Protein AF-X0UMF0-F1 (afdb_monomer)

Foldseek 3Di:
DQVQQQQHWADPRGHNVRGPAQADEQEAFPDPVSVVVVVVVVVRCVHIPVVCVVVPRYHYDQAFQKWKDFPPDIDTHSDPVVVQLLLLQLLLAAKWKDQQNHDIAGHPRSSVVLVLLVLLVVLLVVVVVVVDHSVNLVLCLVVVPAPVLFLDPVSVVVSQVVVVVVQKHFPDWDADPVVNGIKTWIFRPVVVRGIDIDDPCCRPPPSSVSNSVSSVVCPVRPGQWMWMHDPVDTDTGGDSVVVSVVSSVVSCPSMDMDGDRTPD

Radius of gyration: 26.4 Å; Cα contacts (8 Å, |Δi|>4): 357; chains: 1; bounding box: 44×73×55 Å

Structure (mmCIF, N/CA/C/O backbone):
data_AF-X0UMF0-F1
#
_entry.id   AF-X0UMF0-F1
#
loop_
_atom_site.group_PDB
_atom_site.id
_atom_site.type_symbol
_atom_site.label_atom_id
_atom_site.label_alt_id
_atom_site.label_comp_id
_atom_site.label_asym_id
_atom_site.label_entity_id
_atom_site.label_seq_id
_atom_site.pdbx_PDB_ins_code
_atom_site.Cartn_x
_atom_site.Cartn_y
_atom_site.Cartn_z
_atom_site.occupancy
_atom_site.B_iso_or_equiv
_atom_site.auth_seq_id
_atom_site.auth_comp_id
_atom_site.auth_asym_id
_atom_site.auth_atom_id
_atom_site.pdbx_PDB_model_num
ATOM 1 N N . ILE A 1 1 ? 6.055 -39.255 -11.330 1.00 80.06 1 ILE A N 1
ATOM 2 C CA . ILE A 1 1 ? 4.990 -38.406 -11.927 1.00 80.06 1 ILE A CA 1
ATOM 3 C C . ILE A 1 1 ? 4.387 -39.081 -13.155 1.00 80.06 1 ILE A C 1
ATOM 5 O O . ILE A 1 1 ? 3.224 -39.443 -13.094 1.00 80.06 1 ILE A O 1
ATOM 9 N N . ILE A 1 2 ? 5.171 -39.345 -14.207 1.00 83.06 2 ILE A N 1
ATOM 10 C CA . ILE A 1 2 ? 4.704 -39.967 -15.466 1.00 83.06 2 ILE A CA 1
ATOM 11 C C . ILE A 1 2 ? 3.907 -41.257 -15.217 1.00 83.06 2 ILE A C 1
ATOM 13 O O . ILE A 1 2 ? 2.738 -41.353 -15.579 1.00 83.06 2 ILE A O 1
ATOM 17 N N . SER A 1 3 ? 4.488 -42.209 -14.482 1.00 85.69 3 SER A N 1
ATOM 18 C CA . SER A 1 3 ? 3.829 -43.483 -14.157 1.00 85.69 3 SER A CA 1
ATOM 19 C C . SER A 1 3 ? 2.575 -43.327 -13.288 1.00 85.69 3 SER A C 1
ATOM 21 O O . SER A 1 3 ? 1.706 -44.195 -13.310 1.00 85.69 3 SER A O 1
ATOM 23 N N . ALA A 1 4 ? 2.482 -42.244 -12.509 1.00 86.44 4 ALA A N 1
ATOM 24 C CA . ALA A 1 4 ? 1.322 -41.966 -11.666 1.00 86.44 4 ALA A CA 1
ATOM 25 C C . ALA A 1 4 ? 0.150 -41.423 -12.497 1.00 86.44 4 ALA A C 1
ATOM 27 O O . ALA A 1 4 ? -0.984 -41.827 -12.269 1.00 86.44 4 ALA A O 1
ATOM 28 N N . LEU A 1 5 ? 0.427 -40.569 -13.488 1.00 85.88 5 LEU A N 1
ATOM 29 C CA . LEU A 1 5 ? -0.584 -40.023 -14.399 1.00 85.88 5 LEU A CA 1
ATOM 30 C C . LEU A 1 5 ? -1.077 -41.063 -15.408 1.00 85.88 5 LEU A C 1
ATOM 32 O O . LEU A 1 5 ? -2.247 -41.049 -15.773 1.00 85.88 5 LEU A O 1
ATOM 36 N N . GLY A 1 6 ? -0.207 -41.987 -15.825 1.00 84.50 6 GLY A N 1
ATOM 37 C CA . GLY A 1 6 ? -0.571 -43.117 -16.686 1.00 84.50 6 GLY A CA 1
ATOM 38 C C . GLY A 1 6 ? -0.802 -42.768 -18.160 1.00 84.50 6 GLY A C 1
ATOM 39 O O . GLY A 1 6 ? -1.043 -43.675 -18.946 1.00 84.50 6 GLY A O 1
ATOM 40 N N . ALA A 1 7 ? -0.668 -41.493 -18.532 1.00 82.81 7 ALA A N 1
ATOM 41 C CA . ALA A 1 7 ? -0.888 -40.991 -19.885 1.00 82.81 7 ALA A CA 1
ATOM 42 C C . ALA A 1 7 ? 0.345 -41.084 -20.808 1.00 82.81 7 ALA A C 1
ATOM 44 O O . ALA A 1 7 ? 0.274 -40.592 -21.919 1.00 82.81 7 ALA A O 1
ATOM 45 N N . GLY A 1 8 ? 1.473 -41.670 -20.380 1.00 82.69 8 GLY A N 1
ATOM 46 C CA . GLY A 1 8 ? 2.722 -41.681 -21.170 1.00 82.69 8 GLY A CA 1
ATOM 47 C C . GLY A 1 8 ? 3.437 -40.322 -21.206 1.00 82.69 8 GLY A C 1
ATOM 48 O O . GLY A 1 8 ? 3.080 -39.421 -20.448 1.00 82.69 8 GLY A O 1
ATOM 49 N N . ILE A 1 9 ? 4.490 -40.170 -22.017 1.00 83.31 9 ILE A N 1
ATOM 50 C CA . ILE A 1 9 ? 5.237 -38.907 -22.164 1.00 83.31 9 ILE A CA 1
ATOM 51 C C . ILE A 1 9 ? 5.718 -38.702 -23.608 1.00 83.31 9 ILE A C 1
ATOM 53 O O . ILE A 1 9 ? 6.130 -39.655 -24.260 1.00 83.31 9 ILE A O 1
ATOM 57 N N . GLY A 1 10 ? 5.733 -37.452 -24.085 1.00 71.56 10 GLY A N 1
ATOM 58 C CA . GLY A 1 10 ? 6.268 -37.110 -25.407 1.00 71.56 10 GLY A CA 1
ATOM 59 C C . GLY A 1 10 ? 5.322 -37.484 -26.551 1.00 71.56 10 GLY A C 1
ATOM 60 O O . GLY A 1 10 ? 4.335 -38.177 -26.352 1.00 71.56 10 GLY A O 1
ATOM 61 N N . GLN A 1 11 ? 5.607 -37.009 -27.765 1.00 70.44 11 GLN A N 1
ATOM 62 C CA . GLN A 1 11 ? 4.648 -37.058 -28.882 1.00 70.44 11 GLN A CA 1
ATOM 63 C C . GLN A 1 11 ? 4.206 -38.471 -29.304 1.00 70.44 11 GLN A C 1
ATOM 65 O O . GLN A 1 11 ? 3.135 -38.606 -29.883 1.00 70.44 11 GLN A O 1
ATOM 70 N N . GLU A 1 12 ? 5.006 -39.506 -29.033 1.00 73.94 12 GLU A N 1
ATOM 71 C CA . GLU A 1 12 ? 4.739 -40.871 -29.512 1.00 73.94 12 GLU A CA 1
ATOM 72 C C . GLU A 1 12 ? 4.028 -41.768 -28.484 1.00 73.94 12 GLU A C 1
ATOM 74 O O . GLU A 1 12 ? 3.242 -42.630 -28.870 1.00 73.94 12 GLU A O 1
ATOM 79 N N . GLU A 1 13 ? 4.267 -41.574 -27.180 1.00 78.69 13 GLU A N 1
ATOM 80 C CA . GLU A 1 13 ? 3.677 -42.408 -26.116 1.00 78.69 13 GLU A CA 1
ATOM 81 C C . GLU A 1 13 ? 2.557 -41.704 -25.339 1.00 78.69 13 GLU A C 1
ATOM 83 O O . GLU A 1 13 ? 1.860 -42.348 -24.548 1.00 78.69 13 GLU A O 1
ATOM 88 N N . TYR A 1 14 ? 2.399 -40.391 -25.523 1.00 83.19 14 TYR A N 1
ATOM 89 C CA . TYR A 1 14 ? 1.427 -39.593 -24.790 1.00 83.19 14 TYR A CA 1
ATOM 90 C C . TYR A 1 14 ? 0.000 -39.775 -25.324 1.00 83.19 14 TYR A C 1
ATOM 92 O O . TYR A 1 14 ? -0.280 -39.546 -26.497 1.00 83.19 14 TYR A O 1
ATOM 100 N N . ASP A 1 15 ? -0.913 -40.162 -24.437 1.00 85.56 15 ASP A N 1
ATOM 101 C CA . ASP A 1 15 ? -2.329 -40.368 -24.724 1.00 85.56 15 ASP A CA 1
ATOM 102 C C . ASP A 1 15 ? -3.175 -39.895 -23.535 1.00 85.56 15 ASP A C 1
ATOM 104 O O . ASP A 1 15 ? -3.243 -40.546 -22.484 1.00 85.56 15 ASP A O 1
ATOM 108 N N . LEU A 1 16 ? -3.843 -38.751 -23.713 1.00 86.81 16 LEU A N 1
ATOM 109 C CA . LEU A 1 16 ? -4.692 -38.142 -22.692 1.00 86.81 16 LEU A CA 1
ATOM 110 C C . LEU A 1 16 ? -5.863 -39.052 -22.281 1.00 86.81 16 LEU A C 1
ATOM 112 O O . LEU A 1 16 ? -6.281 -39.010 -21.126 1.00 86.81 16 LEU A O 1
ATOM 116 N N . SER A 1 17 ? -6.362 -39.924 -23.165 1.00 87.38 17 SER A N 1
ATOM 117 C CA . SER A 1 17 ? -7.489 -40.817 -22.847 1.00 87.38 17 SER A CA 1
ATOM 118 C C . SER A 1 17 ? -7.154 -41.851 -21.764 1.00 87.38 17 SER A C 1
ATOM 120 O O . SER A 1 17 ? -8.047 -42.375 -21.098 1.00 87.38 17 SER A O 1
ATOM 122 N N . LYS A 1 18 ? -5.859 -42.116 -21.549 1.00 89.81 18 LYS A N 1
ATOM 123 C CA . LYS A 1 18 ? -5.342 -43.034 -20.522 1.00 89.81 18 LYS A CA 1
ATOM 124 C C . LYS A 1 18 ? -5.023 -42.338 -19.200 1.00 89.81 18 LYS A C 1
ATOM 126 O O . LYS A 1 18 ? -4.487 -42.973 -18.286 1.00 89.81 18 LYS A O 1
ATOM 131 N N . LEU A 1 19 ? -5.324 -41.043 -19.085 1.00 89.81 19 LEU A N 1
ATOM 132 C CA . LEU A 1 19 ? -5.096 -40.278 -17.870 1.00 89.81 19 LEU A CA 1
ATOM 133 C C . LEU A 1 19 ? -5.890 -40.886 -16.707 1.00 89.81 19 LEU A C 1
ATOM 135 O O . LEU A 1 19 ? -7.113 -40.978 -16.731 1.00 89.81 19 LEU A O 1
ATOM 139 N N . ARG A 1 20 ? -5.180 -41.289 -15.651 1.00 91.69 20 ARG A N 1
ATOM 140 C CA . ARG A 1 20 ? -5.791 -41.936 -14.478 1.00 91.69 20 ARG A CA 1
ATOM 141 C C . ARG A 1 20 ? -6.567 -40.974 -13.585 1.00 91.69 20 ARG A C 1
ATOM 143 O O . ARG A 1 20 ? -7.440 -41.408 -12.838 1.00 91.69 20 ARG A O 1
ATOM 150 N N . TYR A 1 21 ? -6.215 -39.692 -13.624 1.00 90.88 21 TYR A N 1
ATOM 151 C CA . TYR A 1 21 ? -6.782 -38.662 -12.762 1.00 90.88 21 TYR A CA 1
ATOM 152 C C . TYR A 1 21 ? -7.205 -37.460 -13.589 1.00 90.88 21 TYR A C 1
ATOM 154 O O . TYR A 1 21 ? -6.361 -36.768 -14.145 1.00 90.88 21 TYR A O 1
ATOM 162 N N . ASP A 1 22 ? -8.502 -37.171 -13.584 1.00 88.25 22 ASP A N 1
ATOM 163 C CA . ASP A 1 22 ? -9.091 -36.020 -14.275 1.00 88.25 22 ASP A CA 1
ATOM 164 C C . ASP A 1 22 ? -8.568 -34.667 -13.753 1.00 88.25 22 ASP A C 1
ATOM 166 O O . ASP A 1 22 ? -8.571 -33.666 -14.461 1.00 88.25 22 ASP A O 1
ATOM 170 N N . LYS A 1 23 ? -8.093 -34.616 -12.503 1.00 92.81 23 LYS A N 1
ATOM 171 C CA . LYS A 1 23 ? -7.540 -33.399 -11.901 1.00 92.81 23 LYS A CA 1
ATOM 172 C C . LYS A 1 23 ? -6.163 -33.661 -11.324 1.00 92.81 23 LYS A C 1
ATOM 174 O O . LYS A 1 23 ? -6.001 -34.464 -10.407 1.00 92.81 23 LYS A O 1
ATOM 179 N N . VAL A 1 24 ? -5.185 -32.917 -11.819 1.00 93.19 24 VAL A N 1
ATOM 180 C CA . VAL A 1 24 ? -3.806 -32.902 -11.337 1.00 93.19 24 VAL A CA 1
ATOM 181 C C . VAL A 1 24 ? -3.581 -31.578 -10.624 1.00 93.19 24 VAL A C 1
ATOM 183 O O . VAL A 1 24 ? -3.624 -30.521 -11.246 1.00 93.19 24 VAL A O 1
ATOM 186 N N . ILE A 1 25 ? -3.360 -31.617 -9.311 1.00 94.62 25 ILE A N 1
ATOM 187 C CA . ILE A 1 25 ? -3.189 -30.410 -8.493 1.00 94.62 25 ILE A CA 1
ATOM 188 C C . ILE A 1 25 ? -1.721 -30.285 -8.082 1.00 94.62 25 ILE A C 1
ATOM 190 O O . ILE A 1 25 ? -1.193 -31.137 -7.370 1.00 94.62 25 ILE A O 1
ATOM 194 N N . ILE A 1 26 ? -1.068 -29.202 -8.500 1.00 93.94 26 ILE A N 1
ATOM 195 C CA . ILE A 1 26 ? 0.261 -28.815 -8.025 1.00 93.94 26 ILE A CA 1
ATOM 196 C C . ILE A 1 26 ? 0.086 -28.036 -6.722 1.00 93.94 26 ILE A C 1
ATOM 198 O O . ILE A 1 26 ? -0.440 -26.922 -6.721 1.00 93.94 26 ILE A O 1
ATOM 202 N N . MET A 1 27 ? 0.546 -28.615 -5.616 1.00 92.50 27 MET A N 1
ATOM 203 C CA . MET A 1 27 ? 0.590 -27.961 -4.312 1.00 92.50 27 MET A CA 1
ATOM 204 C C . MET A 1 27 ? 2.047 -27.849 -3.866 1.00 92.50 27 MET A C 1
ATOM 206 O O . MET A 1 27 ? 2.730 -28.855 -3.706 1.00 92.50 27 MET A O 1
ATOM 210 N N . THR A 1 28 ? 2.521 -26.616 -3.719 1.00 90.06 28 THR A N 1
ATOM 211 C CA . THR A 1 28 ? 3.889 -26.273 -3.308 1.00 90.06 28 THR A CA 1
ATOM 212 C C . THR A 1 28 ? 3.833 -25.152 -2.280 1.00 90.06 28 THR A C 1
ATOM 214 O O . THR A 1 28 ? 2.841 -24.418 -2.226 1.00 90.06 28 THR A O 1
ATOM 217 N N . ASP A 1 29 ? 4.907 -24.979 -1.516 1.00 87.12 29 ASP A N 1
ATOM 218 C CA . ASP A 1 29 ? 5.029 -23.861 -0.585 1.00 87.12 29 ASP A CA 1
ATOM 219 C C . ASP A 1 29 ? 4.985 -22.500 -1.301 1.00 87.12 29 ASP A C 1
ATOM 221 O O . ASP A 1 29 ? 5.199 -22.381 -2.515 1.00 87.12 29 ASP A O 1
ATOM 225 N N . ALA A 1 30 ? 4.629 -21.465 -0.538 1.00 78.88 30 ALA A N 1
ATOM 226 C CA . ALA A 1 30 ? 4.496 -20.090 -1.021 1.00 78.88 30 ALA A CA 1
ATOM 227 C C . ALA A 1 30 ? 5.838 -19.330 -1.061 1.00 78.88 30 ALA A C 1
ATOM 229 O O . ALA A 1 30 ? 5.852 -18.122 -1.303 1.00 78.88 30 ALA A O 1
ATOM 230 N N . ASP A 1 31 ? 6.947 -20.017 -0.802 1.00 83.12 31 ASP A N 1
ATOM 231 C CA . ASP A 1 31 ? 8.295 -19.466 -0.794 1.00 83.12 31 ASP A CA 1
ATOM 232 C C . ASP A 1 31 ? 8.981 -19.562 -2.171 1.00 83.12 31 ASP A C 1
ATOM 234 O O . ASP A 1 31 ? 8.392 -19.957 -3.186 1.00 83.12 31 ASP A O 1
ATOM 238 N N . VAL A 1 32 ? 10.241 -19.124 -2.216 1.00 83.44 32 VAL A N 1
ATOM 239 C CA . VAL A 1 32 ? 11.048 -19.102 -3.441 1.00 83.44 32 VAL A CA 1
ATOM 240 C C . VAL A 1 32 ? 11.261 -20.522 -3.975 1.00 83.44 32 VAL A C 1
ATOM 242 O O . VAL A 1 32 ? 11.098 -20.745 -5.176 1.00 83.44 32 VAL A O 1
ATOM 245 N N . ASP A 1 33 ? 11.527 -21.493 -3.104 1.00 86.44 33 ASP A N 1
ATOM 246 C CA . ASP A 1 33 ? 11.787 -22.880 -3.501 1.00 86.44 33 ASP A CA 1
ATOM 247 C C . ASP A 1 33 ? 10.526 -23.566 -4.040 1.00 86.44 33 ASP A C 1
ATOM 249 O O . ASP A 1 33 ? 10.558 -24.198 -5.102 1.00 86.44 33 ASP A O 1
ATOM 253 N N . GLY A 1 34 ? 9.378 -23.350 -3.396 1.00 87.69 34 GLY A N 1
ATOM 254 C CA . GLY A 1 34 ? 8.081 -23.776 -3.903 1.00 87.69 34 GLY A CA 1
ATOM 255 C C . GLY A 1 34 ? 7.760 -23.152 -5.262 1.00 87.69 34 GLY A C 1
ATOM 256 O O . GLY A 1 34 ? 7.258 -23.840 -6.157 1.00 87.69 34 GLY A O 1
ATOM 257 N N . SER A 1 35 ? 8.119 -21.881 -5.480 1.00 88.62 35 SER A N 1
ATOM 258 C CA . SER A 1 35 ? 7.959 -21.225 -6.784 1.00 88.62 35 SER A CA 1
ATOM 259 C C . SER A 1 35 ? 8.840 -21.843 -7.881 1.00 88.62 35 SER A C 1
ATOM 261 O O . SER A 1 35 ? 8.371 -22.021 -9.013 1.00 88.62 35 SER A O 1
ATOM 263 N N . HIS A 1 36 ? 10.074 -22.241 -7.552 1.00 91.44 36 HIS A N 1
ATOM 264 C CA . HIS A 1 36 ? 10.979 -22.923 -8.477 1.00 91.44 36 HIS A CA 1
ATOM 265 C C . HIS A 1 36 ? 10.440 -24.304 -8.863 1.00 91.44 36 HIS A C 1
ATOM 267 O O . HIS A 1 36 ? 10.312 -24.601 -10.053 1.00 91.44 36 HIS A O 1
ATOM 273 N N . ILE A 1 37 ? 10.042 -25.123 -7.883 1.00 93.12 37 ILE A N 1
ATOM 274 C CA . ILE A 1 37 ? 9.478 -26.462 -8.125 1.00 93.12 37 ILE A CA 1
ATOM 275 C C . ILE A 1 37 ? 8.202 -26.366 -8.960 1.00 93.12 37 ILE A C 1
ATOM 277 O O . ILE A 1 37 ? 8.038 -27.099 -9.938 1.00 93.12 37 ILE A O 1
ATOM 281 N N . ARG A 1 38 ? 7.311 -25.426 -8.628 1.00 94.44 38 ARG A N 1
ATOM 282 C CA . ARG A 1 38 ? 6.085 -25.190 -9.396 1.00 94.44 38 ARG A CA 1
ATOM 283 C C . ARG A 1 38 ? 6.394 -24.855 -10.853 1.00 94.44 38 ARG A C 1
ATOM 285 O O . ARG A 1 38 ? 5.761 -25.408 -11.746 1.00 94.44 38 ARG A O 1
ATOM 292 N N . THR A 1 39 ? 7.372 -23.988 -11.099 1.00 94.44 39 THR A N 1
ATOM 293 C CA . THR A 1 39 ? 7.767 -23.587 -12.459 1.00 94.44 39 THR A CA 1
ATOM 294 C C . THR A 1 39 ? 8.367 -24.752 -13.243 1.00 94.44 39 THR A C 1
ATOM 296 O O . THR A 1 39 ? 8.038 -24.934 -14.416 1.00 94.44 39 THR A O 1
ATOM 299 N N . LEU A 1 40 ? 9.186 -25.587 -12.597 1.00 95.12 40 LEU A N 1
ATOM 300 C CA . LEU A 1 40 ? 9.730 -26.807 -13.197 1.00 95.12 40 LEU A CA 1
ATOM 301 C C . LEU A 1 40 ? 8.618 -27.778 -13.607 1.00 95.12 40 LEU A C 1
ATOM 303 O O . LEU A 1 40 ? 8.618 -28.260 -14.739 1.00 95.12 40 LEU A O 1
ATOM 307 N N . LEU A 1 41 ? 7.643 -28.022 -12.726 1.00 94.62 41 LEU A N 1
ATOM 308 C CA . LEU A 1 41 ? 6.502 -28.894 -13.017 1.00 94.62 41 LEU A CA 1
ATOM 309 C C . LEU A 1 41 ? 5.616 -28.330 -14.131 1.00 94.62 41 LEU A C 1
ATOM 311 O O . LEU A 1 41 ? 5.253 -29.064 -15.045 1.00 94.62 41 LEU A O 1
ATOM 315 N N . LEU A 1 42 ? 5.311 -27.030 -14.100 1.00 94.75 42 LEU A N 1
ATOM 316 C CA . LEU A 1 42 ? 4.546 -26.368 -15.161 1.00 94.75 42 LEU A CA 1
ATOM 317 C C . LEU A 1 42 ? 5.261 -26.463 -16.511 1.00 94.75 42 LEU A C 1
ATOM 319 O O . LEU A 1 42 ? 4.636 -26.799 -17.509 1.00 94.75 42 LEU A O 1
ATOM 323 N N . THR A 1 43 ? 6.576 -26.239 -16.538 1.00 94.75 43 THR A N 1
ATOM 324 C CA . THR A 1 43 ? 7.385 -26.360 -17.760 1.00 94.75 43 THR A CA 1
ATOM 325 C C . THR A 1 43 ? 7.415 -27.799 -18.268 1.00 94.75 43 THR A C 1
ATOM 327 O O . THR A 1 43 ? 7.325 -28.032 -19.473 1.00 94.75 43 THR A O 1
ATOM 330 N N . PHE A 1 44 ? 7.517 -28.775 -17.363 1.00 92.75 44 PHE A N 1
ATOM 331 C CA . PHE A 1 44 ? 7.445 -30.190 -17.705 1.00 92.75 44 PHE A CA 1
ATOM 332 C C . PHE A 1 44 ? 6.101 -30.535 -18.359 1.00 92.75 44 PHE A C 1
ATOM 334 O O . PHE A 1 44 ? 6.101 -31.071 -19.464 1.00 92.75 44 PHE A O 1
ATOM 341 N N . PHE A 1 45 ? 4.974 -30.174 -17.734 1.00 92.81 45 PHE A N 1
ATOM 342 C CA . PHE A 1 45 ? 3.647 -30.434 -18.299 1.00 92.81 45 PHE A CA 1
ATOM 343 C C . PHE A 1 45 ? 3.442 -29.714 -19.627 1.00 92.81 45 PHE A C 1
ATOM 345 O O . PHE A 1 45 ? 3.022 -30.337 -20.592 1.00 92.81 45 PHE A O 1
ATOM 352 N N . TYR A 1 46 ? 3.843 -28.447 -19.714 1.00 92.12 46 TYR A N 1
ATOM 353 C 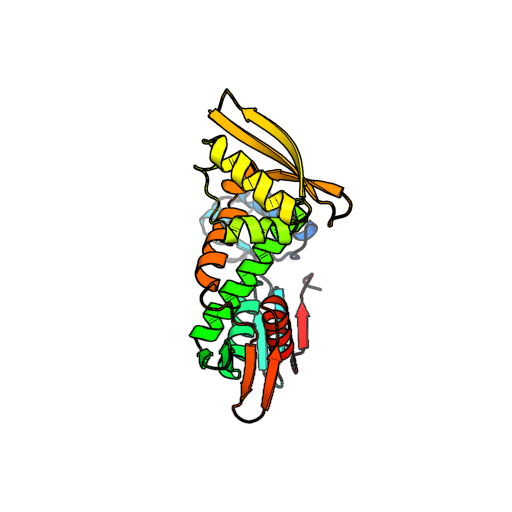CA . TYR A 1 46 ? 3.742 -27.668 -20.943 1.00 92.12 46 TYR A CA 1
ATOM 354 C C . TYR A 1 46 ? 4.514 -28.292 -22.115 1.00 92.12 46 TYR A C 1
ATOM 356 O O . TYR A 1 46 ? 4.028 -28.304 -23.239 1.00 92.12 46 TYR A O 1
ATOM 364 N N . ARG A 1 47 ? 5.717 -28.830 -21.869 1.00 90.81 47 ARG A N 1
ATOM 365 C CA . ARG A 1 47 ? 6.554 -29.405 -22.935 1.00 90.81 47 ARG A CA 1
ATOM 366 C C . ARG A 1 47 ? 6.219 -30.852 -23.274 1.00 90.81 47 ARG A C 1
ATOM 368 O O . ARG A 1 47 ? 6.451 -31.260 -24.404 1.00 90.81 47 ARG A O 1
ATOM 375 N N . GLN A 1 48 ? 5.787 -31.636 -22.292 1.00 89.69 48 GLN A N 1
ATOM 376 C CA . GLN A 1 48 ? 5.714 -33.094 -22.415 1.00 89.69 48 GLN A CA 1
ATOM 377 C C . GLN A 1 48 ? 4.284 -33.638 -22.456 1.00 89.69 48 GLN A C 1
ATOM 379 O O . GLN A 1 48 ? 4.091 -34.771 -22.887 1.00 89.69 48 GLN A O 1
ATOM 384 N N . MET A 1 49 ? 3.310 -32.860 -21.974 1.00 90.75 49 MET A N 1
ATOM 385 C CA . MET A 1 49 ? 1.890 -33.216 -21.871 1.00 90.75 49 MET A CA 1
ATOM 386 C C . MET A 1 49 ? 1.007 -31.970 -22.127 1.00 90.75 49 MET A C 1
ATOM 388 O O . MET A 1 49 ? 0.238 -31.582 -21.242 1.00 90.75 49 MET A O 1
ATOM 392 N N . PRO A 1 50 ? 1.145 -31.283 -23.279 1.00 90.31 50 PRO A N 1
ATOM 393 C CA . PRO A 1 50 ? 0.434 -30.029 -23.541 1.00 90.31 50 PRO A CA 1
ATOM 394 C C . PRO A 1 50 ? -1.091 -30.196 -23.484 1.00 90.31 50 PRO A C 1
ATOM 396 O O . PRO A 1 50 ? -1.758 -29.374 -22.857 1.00 90.31 50 PRO A O 1
ATOM 399 N N . ASP A 1 51 ? -1.631 -31.301 -24.010 1.00 90.81 51 ASP A N 1
ATOM 400 C CA . ASP A 1 51 ? -3.081 -31.543 -24.050 1.00 90.81 51 ASP A CA 1
ATOM 401 C C . ASP A 1 51 ? -3.703 -31.613 -22.646 1.00 90.81 51 ASP A C 1
ATOM 403 O O . ASP A 1 51 ? -4.846 -31.217 -22.450 1.00 90.81 51 ASP A O 1
ATOM 407 N N . LEU A 1 52 ? -2.947 -32.048 -21.631 1.00 91.06 52 LEU A N 1
ATOM 408 C CA . LEU A 1 52 ? -3.387 -32.059 -20.230 1.00 91.06 52 LEU A CA 1
ATOM 409 C C . LEU A 1 52 ? -3.618 -30.632 -19.710 1.00 91.06 52 LEU A C 1
ATOM 411 O O . LEU A 1 52 ? -4.527 -30.397 -18.910 1.00 91.06 52 LEU A O 1
ATOM 415 N N . VAL A 1 53 ? -2.789 -29.684 -20.154 1.00 91.00 53 VAL A N 1
ATOM 416 C CA . VAL A 1 53 ? -2.923 -28.262 -19.819 1.00 91.00 53 VAL A CA 1
ATOM 417 C C . VAL A 1 53 ? -4.082 -27.649 -20.603 1.00 91.00 53 VAL A C 1
ATOM 419 O O . VAL A 1 53 ? -4.918 -26.972 -20.008 1.00 91.00 53 VAL A O 1
ATOM 422 N N . GLU A 1 54 ? -4.162 -27.915 -21.908 1.00 91.81 54 GLU A N 1
ATOM 423 C CA . GLU A 1 54 ? -5.196 -27.364 -22.794 1.00 91.81 54 GLU A CA 1
ATOM 424 C C . GLU A 1 54 ? -6.604 -27.857 -22.444 1.00 91.81 54 GLU A C 1
ATOM 426 O O . GLU A 1 54 ? -7.548 -27.069 -22.425 1.00 91.81 54 GLU A O 1
ATOM 431 N N . ALA A 1 55 ? -6.742 -29.131 -22.076 1.00 92.81 55 ALA A N 1
ATOM 432 C CA . ALA A 1 55 ? -8.005 -29.711 -21.628 1.00 92.81 55 ALA A CA 1
ATOM 433 C C . ALA A 1 55 ? -8.403 -29.294 -20.196 1.00 92.81 55 ALA A C 1
ATOM 435 O O . ALA A 1 55 ? -9.480 -29.652 -19.724 1.00 92.81 55 ALA A O 1
ATOM 436 N N . GLY A 1 56 ? -7.573 -28.514 -19.492 1.00 93.62 56 GLY A N 1
ATOM 437 C CA . GLY A 1 56 ? -7.923 -27.963 -18.180 1.00 93.62 56 GLY A CA 1
ATOM 438 C C . GLY A 1 56 ? -7.864 -28.975 -17.031 1.00 93.62 56 GLY A C 1
ATOM 439 O O . GLY A 1 56 ? -8.563 -28.814 -16.028 1.00 93.62 56 GLY A O 1
ATOM 440 N N . HIS A 1 57 ? -7.026 -30.010 -17.143 1.00 93.19 57 HIS A N 1
ATOM 441 C CA . HIS A 1 57 ? -6.829 -31.004 -16.082 1.00 93.19 57 HIS A CA 1
ATOM 442 C C . HIS A 1 57 ? -5.766 -30.580 -15.050 1.00 93.19 57 HIS A C 1
ATOM 444 O O . HIS A 1 57 ? -5.699 -31.165 -13.966 1.00 93.19 57 HIS A O 1
ATOM 450 N N . LEU A 1 58 ? -4.937 -29.569 -15.349 1.00 94.38 58 LEU A N 1
ATOM 451 C CA . LEU A 1 58 ? -3.893 -29.066 -14.446 1.00 94.38 58 LEU A CA 1
ATOM 452 C C . LEU A 1 58 ? -4.367 -27.874 -13.604 1.00 94.38 58 LEU A C 1
ATOM 454 O O . LEU A 1 58 ? -4.771 -26.840 -14.130 1.00 94.38 58 LEU A O 1
ATOM 458 N N . TYR A 1 59 ? -4.213 -27.980 -12.286 1.00 95.06 59 TYR A N 1
ATOM 459 C CA . TYR A 1 59 ? -4.586 -26.956 -11.313 1.00 95.06 59 TYR A CA 1
ATOM 460 C C . TYR A 1 59 ? -3.402 -26.621 -10.407 1.00 95.06 59 TYR A C 1
ATOM 462 O O . TYR A 1 59 ? -2.563 -27.470 -10.111 1.00 95.06 59 TYR A O 1
ATOM 470 N N . VAL A 1 60 ? -3.354 -25.387 -9.908 1.00 92.44 60 VAL A N 1
ATOM 471 C CA . VAL A 1 60 ? -2.384 -24.959 -8.890 1.00 92.44 60 VAL A CA 1
ATOM 472 C C . VAL A 1 60 ? -3.140 -24.632 -7.610 1.00 92.44 60 VAL A C 1
ATOM 474 O O . VAL A 1 60 ? -4.040 -23.790 -7.615 1.00 92.44 60 VAL A O 1
ATOM 477 N N . ALA A 1 61 ? -2.774 -25.287 -6.511 1.00 90.81 61 ALA A N 1
ATOM 478 C CA . ALA A 1 61 ? -3.348 -25.004 -5.205 1.00 90.81 61 ALA A CA 1
ATOM 479 C C . ALA A 1 61 ? -2.934 -23.604 -4.724 1.00 90.81 61 ALA A C 1
ATOM 481 O O . ALA A 1 61 ? -1.783 -23.190 -4.868 1.00 90.81 61 ALA A O 1
ATOM 482 N N . LYS A 1 62 ? -3.882 -22.882 -4.121 1.00 85.75 62 LYS A N 1
ATOM 483 C CA . LYS A 1 62 ? -3.655 -21.582 -3.479 1.00 85.75 62 LYS A CA 1
ATOM 484 C C . LYS A 1 62 ? -3.971 -21.699 -1.986 1.00 85.75 62 LYS A C 1
ATOM 486 O O . LYS A 1 62 ? -5.116 -21.446 -1.600 1.00 85.75 62 LYS A O 1
ATOM 491 N N . PRO A 1 63 ? -3.005 -22.125 -1.151 1.00 86.19 63 PRO A N 1
ATOM 492 C CA . PRO A 1 63 ? -3.228 -22.215 0.287 1.00 86.19 63 PRO A CA 1
ATOM 493 C C . PRO A 1 63 ? -3.566 -20.833 0.877 1.00 86.19 63 PRO A C 1
ATOM 495 O O . PRO A 1 63 ? -3.241 -19.803 0.276 1.00 86.19 63 PRO A O 1
ATOM 498 N N . PRO A 1 64 ? -4.251 -20.778 2.031 1.00 87.88 64 PRO A N 1
ATOM 499 C CA . PRO A 1 64 ? -4.482 -19.518 2.721 1.00 87.88 64 PRO A CA 1
ATOM 500 C C . PRO A 1 64 ? -3.154 -18.928 3.213 1.00 87.88 64 PRO A C 1
ATOM 502 O O . PRO A 1 64 ? -2.288 -19.638 3.715 1.00 87.88 64 PRO A O 1
ATOM 505 N N . LEU A 1 65 ? -3.009 -17.613 3.090 1.00 87.75 65 LEU A N 1
ATOM 506 C CA . LEU A 1 65 ? -1.853 -16.853 3.556 1.00 87.75 65 LEU A CA 1
ATOM 507 C C . LEU A 1 65 ? -1.975 -16.490 5.043 1.00 87.75 65 LEU A C 1
ATOM 509 O O . LEU A 1 65 ? -0.984 -16.511 5.776 1.00 87.75 65 LEU A O 1
ATOM 513 N N . TYR A 1 66 ? -3.194 -16.195 5.501 1.00 89.88 66 TYR A N 1
ATOM 514 C CA . TYR A 1 66 ? -3.484 -15.874 6.896 1.00 89.88 66 TYR A CA 1
ATOM 515 C C . TYR A 1 66 ? -4.640 -16.712 7.428 1.00 89.88 66 TYR A C 1
ATOM 517 O O . TYR A 1 66 ? -5.598 -17.011 6.716 1.00 89.88 66 TYR A O 1
ATOM 525 N N . ARG A 1 67 ? -4.570 -17.010 8.721 1.00 90.62 67 ARG A N 1
ATOM 526 C CA . ARG A 1 67 ? -5.681 -17.478 9.540 1.00 90.62 67 ARG A CA 1
ATOM 527 C C . ARG A 1 67 ? -5.877 -16.505 10.682 1.00 90.62 67 ARG A C 1
ATOM 529 O O . ARG A 1 67 ? -4.930 -16.214 11.412 1.00 90.62 67 ARG A O 1
ATOM 536 N N . MET A 1 68 ? -7.098 -16.025 10.843 1.00 90.81 68 MET A N 1
ATOM 537 C CA . MET A 1 68 ? -7.473 -15.184 11.965 1.00 90.81 68 MET A CA 1
ATOM 538 C C . MET A 1 68 ? -8.585 -15.864 12.751 1.00 90.81 68 MET A C 1
ATOM 540 O O . MET A 1 68 ? -9.626 -16.216 12.197 1.00 90.81 68 MET A O 1
ATOM 544 N N . LYS A 1 69 ? -8.359 -16.022 14.052 1.00 89.62 69 LYS A N 1
ATOM 545 C CA . LYS A 1 69 ? -9.353 -16.517 14.997 1.00 89.62 69 LYS A CA 1
ATOM 546 C C . LYS A 1 69 ? -9.853 -15.360 15.850 1.00 89.62 69 LYS A C 1
ATOM 548 O O . LYS A 1 69 ? -9.060 -14.715 16.535 1.00 89.62 69 LYS A O 1
ATOM 553 N N . ASP A 1 70 ? -11.156 -15.113 15.805 1.00 83.94 70 ASP A N 1
ATOM 554 C CA . ASP A 1 70 ? -11.850 -14.093 16.591 1.00 83.94 70 ASP A CA 1
ATOM 555 C C . ASP A 1 70 ? -12.938 -14.781 17.423 1.00 83.94 70 ASP A C 1
ATOM 557 O O . ASP A 1 70 ? -14.006 -15.153 16.923 1.00 83.94 70 ASP A O 1
ATOM 561 N N . GLY A 1 71 ? -12.614 -15.060 18.688 1.00 83.88 71 GLY A N 1
ATOM 562 C CA . GLY A 1 71 ? -13.441 -15.886 19.565 1.00 83.88 71 GLY A CA 1
ATOM 563 C C . GLY A 1 71 ? -13.631 -17.306 19.017 1.00 83.88 71 GLY A C 1
ATOM 564 O O . GLY A 1 71 ? -12.684 -18.095 18.950 1.00 83.88 71 GLY A O 1
ATOM 565 N N . THR A 1 72 ? -14.872 -17.635 18.651 1.00 84.81 72 THR A N 1
ATOM 566 C CA . THR A 1 72 ? -15.259 -18.922 18.047 1.00 84.81 72 THR A CA 1
ATOM 567 C C . THR A 1 72 ? -15.210 -18.917 16.522 1.00 84.81 72 THR A C 1
ATOM 569 O O . THR A 1 72 ? -15.231 -19.988 15.922 1.00 84.81 72 THR A O 1
ATOM 572 N N . SER A 1 73 ? -15.140 -17.741 15.894 1.00 85.94 73 SER A N 1
ATOM 573 C CA . SER A 1 73 ? -15.067 -17.620 14.440 1.00 85.94 73 SER A CA 1
ATOM 574 C C . SER A 1 73 ? -13.626 -17.756 13.955 1.00 85.94 73 SER A C 1
ATOM 576 O O . SER A 1 73 ? -12.693 -17.227 14.566 1.00 85.94 73 SER A O 1
ATOM 578 N N . GLU A 1 74 ? -13.443 -18.476 12.854 1.00 91.31 74 GLU A N 1
ATOM 579 C CA . GLU A 1 74 ? -12.155 -18.656 12.193 1.00 91.31 74 GLU A CA 1
ATOM 580 C C . GLU A 1 74 ? -12.314 -18.289 10.720 1.00 91.31 74 GLU A C 1
ATOM 582 O O . GLU A 1 74 ? -13.218 -18.775 10.041 1.00 91.31 74 GLU A O 1
ATOM 587 N N . VAL A 1 75 ? -11.457 -17.388 10.244 1.00 90.62 75 VAL A N 1
ATOM 588 C CA . VAL A 1 75 ? -11.487 -16.879 8.872 1.00 90.62 75 VAL A CA 1
ATOM 589 C C . VAL A 1 75 ? -10.108 -17.057 8.253 1.00 90.62 75 VAL A C 1
ATOM 591 O O . VAL A 1 75 ? -9.083 -16.753 8.871 1.00 90.62 75 VAL A O 1
ATOM 594 N N . PHE A 1 76 ? -10.090 -17.553 7.019 1.00 91.00 76 PHE A N 1
ATOM 595 C CA . PHE A 1 76 ? -8.883 -17.766 6.233 1.00 91.00 76 PHE A CA 1
ATOM 596 C C . PHE A 1 76 ? -8.817 -16.748 5.099 1.00 91.00 76 PHE A C 1
ATOM 598 O O . PHE A 1 76 ? -9.816 -16.487 4.432 1.00 91.00 76 PHE A O 1
ATOM 605 N N . PHE A 1 77 ? -7.630 -16.197 4.856 1.00 91.81 77 PHE A N 1
ATOM 606 C CA . PHE A 1 77 ? -7.405 -15.196 3.816 1.00 91.81 77 PHE A CA 1
ATOM 607 C C . PHE A 1 77 ? -6.327 -15.672 2.854 1.00 91.81 77 PHE A C 1
ATOM 609 O O . PHE A 1 77 ? -5.246 -16.068 3.283 1.00 91.81 77 PHE A O 1
ATOM 616 N N . HIS A 1 78 ? -6.600 -15.605 1.552 1.00 87.38 78 HIS A N 1
ATOM 617 C CA . HIS A 1 78 ? -5.673 -16.054 0.505 1.00 87.38 78 HIS A CA 1
ATOM 618 C C . HIS A 1 78 ? -4.653 -14.991 0.084 1.00 87.38 78 HIS A C 1
ATOM 620 O O . HIS A 1 78 ? -3.654 -15.318 -0.550 1.00 87.38 78 HIS A O 1
ATOM 626 N N . ASN A 1 79 ? -4.898 -13.724 0.409 1.00 86.38 79 ASN A N 1
ATOM 627 C CA . ASN A 1 79 ? -4.002 -12.618 0.097 1.00 86.38 79 ASN A CA 1
ATOM 628 C C . ASN A 1 79 ? -4.064 -11.543 1.192 1.00 86.38 79 ASN A C 1
ATOM 630 O O . ASN A 1 79 ? -4.931 -11.570 2.071 1.00 86.38 79 ASN A O 1
ATOM 634 N N . GLU A 1 80 ? -3.107 -10.623 1.138 1.00 85.44 80 GLU A N 1
ATOM 635 C CA . GLU A 1 80 ? -2.964 -9.530 2.099 1.00 85.44 80 GLU A CA 1
ATOM 636 C C . GLU A 1 80 ? -4.107 -8.510 1.983 1.00 85.44 80 GLU A C 1
ATOM 638 O O . GLU A 1 80 ? -4.616 -8.052 3.002 1.00 85.44 80 GLU A O 1
ATOM 643 N N . ASP A 1 81 ? -4.606 -8.253 0.770 1.00 85.75 81 ASP A N 1
ATOM 644 C CA . ASP A 1 81 ? -5.717 -7.322 0.531 1.00 85.75 81 ASP A CA 1
ATOM 645 C C . ASP A 1 81 ? -7.013 -7.753 1.229 1.00 85.75 81 ASP A C 1
ATOM 647 O O . ASP A 1 81 ? -7.663 -6.945 1.890 1.00 85.75 81 ASP A O 1
ATOM 651 N N . SER A 1 82 ? -7.377 -9.037 1.133 1.00 89.06 82 SER A N 1
ATOM 652 C CA . SER A 1 82 ? -8.586 -9.583 1.768 1.00 89.06 82 SER A CA 1
ATOM 653 C C . SER A 1 82 ? -8.480 -9.517 3.288 1.00 89.06 82 SER A C 1
ATOM 655 O O . SER A 1 82 ? -9.453 -9.207 3.971 1.00 89.06 82 SER A O 1
ATOM 657 N N . TYR A 1 83 ? -7.286 -9.793 3.817 1.00 88.12 83 TYR A N 1
ATOM 658 C CA . TYR A 1 83 ? -7.005 -9.690 5.243 1.00 88.12 83 TYR A CA 1
ATOM 659 C C . TYR A 1 83 ? -7.108 -8.236 5.731 1.00 88.12 83 TYR A C 1
ATOM 661 O O . TYR A 1 83 ? -7.808 -7.962 6.706 1.00 88.12 83 TYR A O 1
ATOM 669 N N . ASN A 1 84 ? -6.480 -7.293 5.026 1.00 85.56 84 ASN A N 1
ATOM 670 C CA . ASN A 1 84 ? -6.528 -5.871 5.365 1.00 85.56 84 ASN A CA 1
ATOM 671 C C . ASN A 1 84 ? -7.954 -5.313 5.271 1.00 85.56 84 ASN A C 1
ATOM 673 O O . ASN A 1 84 ? -8.399 -4.623 6.187 1.00 85.56 84 ASN A O 1
ATOM 677 N N . SER A 1 85 ? -8.695 -5.662 4.216 1.00 87.00 85 SER A N 1
ATOM 678 C CA . SER A 1 85 ? -10.096 -5.265 4.036 1.00 87.00 85 SER A CA 1
ATOM 679 C C . SER A 1 85 ? -10.978 -5.773 5.182 1.00 87.00 85 SER A C 1
ATOM 681 O O . SER A 1 85 ? -11.740 -4.999 5.760 1.00 87.00 85 SER A O 1
ATOM 683 N N . TYR A 1 86 ? -10.789 -7.025 5.611 1.00 88.88 86 TYR A N 1
ATOM 684 C CA . TYR A 1 86 ? -11.510 -7.577 6.757 1.00 88.88 86 TYR A CA 1
ATOM 685 C C . TYR A 1 86 ? -11.209 -6.826 8.063 1.00 88.88 86 TYR A C 1
ATOM 687 O O . TYR A 1 86 ? -12.118 -6.532 8.845 1.00 88.88 86 TYR A O 1
ATOM 695 N N . LEU A 1 87 ? -9.939 -6.487 8.322 1.00 87.12 87 LEU A N 1
ATOM 696 C CA . LEU A 1 87 ? -9.578 -5.689 9.499 1.00 87.12 87 LEU A CA 1
ATOM 697 C C . LEU A 1 87 ? -10.247 -4.307 9.468 1.00 87.12 87 LEU A C 1
ATOM 699 O O . LEU A 1 87 ? -10.759 -3.852 10.493 1.00 87.12 87 LEU A O 1
ATOM 703 N N . MET A 1 88 ? -10.282 -3.659 8.300 1.00 88.19 88 MET A N 1
ATOM 704 C CA . MET A 1 88 ? -10.952 -2.369 8.116 1.00 88.19 88 MET A CA 1
ATOM 705 C C . MET A 1 88 ? -12.461 -2.473 8.339 1.00 88.19 88 MET A C 1
ATOM 707 O O . MET A 1 88 ? -13.035 -1.604 8.994 1.00 88.19 88 MET A O 1
ATOM 711 N N . ASP A 1 89 ? -13.113 -3.531 7.854 1.00 88.56 89 ASP A N 1
ATOM 712 C CA . ASP A 1 89 ? -14.538 -3.784 8.096 1.00 88.56 89 ASP A CA 1
ATOM 713 C C . ASP A 1 89 ? -14.833 -3.941 9.585 1.00 88.56 89 ASP A C 1
ATOM 715 O O . ASP A 1 89 ? -15.726 -3.285 10.124 1.00 88.56 89 ASP A O 1
ATOM 719 N N . LYS A 1 90 ? -14.025 -4.745 10.282 1.00 87.25 90 LYS A N 1
ATOM 720 C CA . LYS A 1 90 ? -14.179 -4.969 11.721 1.00 87.25 90 LYS A CA 1
ATOM 721 C C . LYS A 1 90 ? -14.085 -3.668 12.522 1.00 87.25 90 LYS A C 1
ATOM 723 O O . LYS A 1 90 ? -14.872 -3.460 13.447 1.00 87.25 90 LYS A O 1
ATOM 728 N N . VAL A 1 91 ? -13.126 -2.807 12.184 1.00 88.56 91 VAL A N 1
ATOM 729 C CA . VAL A 1 91 ? -12.933 -1.512 12.854 1.00 88.56 91 VAL A CA 1
ATOM 730 C C . VAL A 1 91 ? -14.033 -0.534 12.485 1.00 88.56 91 VAL A C 1
ATOM 732 O O . VAL A 1 91 ? -14.646 0.059 13.366 1.00 88.56 91 VAL A O 1
ATOM 735 N N . SER A 1 92 ? -14.312 -0.376 11.194 1.00 88.81 92 SER A N 1
ATOM 736 C CA . SER A 1 92 ? -15.272 0.614 10.703 1.00 88.81 92 SER A CA 1
ATOM 737 C C . SER A 1 92 ? -16.718 0.332 11.118 1.00 88.81 92 SER A C 1
ATOM 739 O O . SER A 1 92 ? -17.529 1.259 11.158 1.00 88.81 92 SER A O 1
ATOM 741 N N . ALA A 1 93 ? -17.034 -0.919 11.466 1.00 86.88 93 ALA A N 1
ATOM 742 C CA . ALA A 1 93 ? -18.317 -1.311 12.038 1.00 86.88 93 ALA A CA 1
ATOM 743 C C . ALA A 1 93 ? -18.500 -0.883 13.505 1.00 86.88 93 ALA A C 1
ATOM 745 O O . ALA A 1 93 ? -19.637 -0.735 13.950 1.00 86.88 93 ALA A O 1
ATOM 746 N N . LYS A 1 94 ? -17.409 -0.716 14.264 1.00 85.62 94 LYS A N 1
ATOM 747 C CA . LYS A 1 94 ? -17.452 -0.432 15.710 1.00 85.62 94 LYS A CA 1
ATOM 748 C C . LYS A 1 94 ? -17.022 0.983 16.062 1.00 85.62 94 LYS A C 1
ATOM 750 O O . LYS A 1 94 ? -17.505 1.536 17.037 1.00 85.62 94 LYS A O 1
ATOM 755 N N . GLU A 1 95 ? -16.102 1.551 15.297 1.00 88.75 95 GLU A N 1
ATOM 756 C CA . GLU A 1 95 ? -15.449 2.809 15.629 1.00 88.75 95 GLU A CA 1
ATOM 757 C C . GLU A 1 95 ? -16.006 3.964 14.802 1.00 88.75 95 GLU A C 1
ATOM 759 O O . GLU A 1 95 ? -16.408 3.820 13.644 1.00 88.75 95 GLU A O 1
ATOM 764 N N . THR A 1 96 ? -15.977 5.146 15.404 1.00 90.19 96 THR A N 1
ATOM 765 C CA . THR A 1 96 ? -16.214 6.410 14.717 1.00 90.19 96 THR A CA 1
ATOM 766 C C . THR A 1 96 ? -14.996 7.303 14.890 1.00 90.19 96 THR A C 1
ATOM 768 O O . THR A 1 96 ? -14.388 7.342 15.961 1.00 90.19 96 THR A O 1
ATOM 771 N N . VAL A 1 97 ? -14.643 8.017 13.823 1.00 89.62 97 VAL A N 1
ATOM 772 C CA . VAL A 1 97 ? -13.579 9.019 13.825 1.00 89.62 97 VAL A CA 1
ATOM 773 C C . VAL A 1 97 ? -14.204 10.398 13.670 1.00 89.62 97 VAL A C 1
ATOM 775 O O . VAL A 1 97 ? -14.980 10.626 12.742 1.00 89.62 97 VAL A O 1
ATOM 778 N N . TRP A 1 98 ? -13.851 11.329 14.551 1.00 88.88 98 TRP A N 1
ATOM 779 C CA . TRP A 1 98 ? -14.166 12.746 14.390 1.00 88.88 98 TRP A CA 1
ATOM 780 C C . TRP A 1 98 ? -12.895 13.504 14.039 1.00 88.88 98 TRP A C 1
ATOM 782 O O . TRP A 1 98 ? -11.916 13.446 14.783 1.00 88.88 98 TRP A O 1
ATOM 792 N N . VAL A 1 99 ? -12.920 14.229 12.925 1.00 87.06 99 VAL A N 1
ATOM 793 C CA . VAL A 1 99 ? -11.841 15.149 12.549 1.00 87.06 99 VAL A CA 1
ATOM 794 C C . VAL A 1 99 ? -12.141 16.505 13.173 1.00 87.06 99 VAL A C 1
ATOM 796 O O . VAL A 1 99 ? -13.224 17.054 12.943 1.00 87.06 99 VAL A O 1
ATOM 799 N N . ASP A 1 100 ? -11.213 16.996 13.997 1.00 79.69 100 ASP A N 1
ATOM 800 C CA . ASP A 1 100 ? -11.318 18.281 14.707 1.00 79.69 100 ASP A CA 1
ATOM 801 C C . ASP A 1 100 ? -12.627 18.454 15.512 1.00 79.69 100 ASP A C 1
ATOM 803 O O . ASP A 1 100 ? -13.186 19.538 15.642 1.00 79.69 100 ASP A O 1
ATOM 807 N N . GLY A 1 101 ? -13.202 17.345 15.992 1.00 74.19 101 GLY A N 1
ATOM 808 C CA . GLY A 1 101 ? -14.471 17.336 16.732 1.00 74.19 101 GLY A CA 1
ATOM 809 C C . GLY A 1 101 ? -15.731 17.673 15.916 1.00 74.19 101 GLY A C 1
ATOM 810 O O . GLY A 1 101 ? -16.830 17.578 16.455 1.00 74.19 101 GLY A O 1
ATOM 811 N N . GLN A 1 102 ? -15.612 18.011 14.628 1.00 78.19 102 GLN A N 1
ATOM 812 C CA . GLN A 1 102 ? -16.744 18.430 13.790 1.00 78.19 102 GLN A CA 1
ATOM 813 C C . GLN A 1 102 ? -17.171 17.342 12.801 1.00 78.19 102 GLN A C 1
ATOM 815 O O . GLN A 1 102 ? -18.336 16.939 12.751 1.00 78.19 102 GLN A O 1
ATOM 820 N N . LYS A 1 103 ? -16.230 16.837 11.995 1.00 85.94 103 LYS A N 1
ATOM 821 C CA . LYS A 1 103 ? -16.539 15.929 10.882 1.00 85.94 103 LYS A CA 1
ATOM 822 C C . LYS A 1 103 ? -16.555 14.482 11.365 1.00 85.94 103 LYS A C 1
ATOM 824 O O . LYS A 1 103 ? -15.501 13.883 11.559 1.00 85.94 103 LYS A O 1
ATOM 829 N N . LYS A 1 104 ? -17.756 13.918 11.531 1.00 89.88 104 LYS A N 1
ATOM 830 C CA . LYS A 1 104 ? -17.984 12.511 11.910 1.00 89.88 104 LYS A CA 1
ATOM 831 C C . LYS A 1 104 ? -17.825 11.578 10.701 1.00 89.88 104 LYS A C 1
ATOM 833 O O . LYS A 1 104 ? -18.490 11.759 9.680 1.00 89.88 104 LYS A O 1
ATOM 838 N N . ILE A 1 105 ? -16.978 10.559 10.827 1.00 89.75 105 ILE A N 1
ATOM 839 C CA . ILE A 1 105 ? -16.685 9.549 9.802 1.00 89.75 105 ILE A CA 1
ATOM 840 C C . ILE A 1 105 ? -16.870 8.157 10.416 1.00 89.75 105 ILE A C 1
ATOM 842 O O . ILE A 1 105 ? -16.203 7.803 11.385 1.00 89.75 105 ILE A O 1
ATOM 846 N N . SER A 1 106 ? -17.776 7.355 9.854 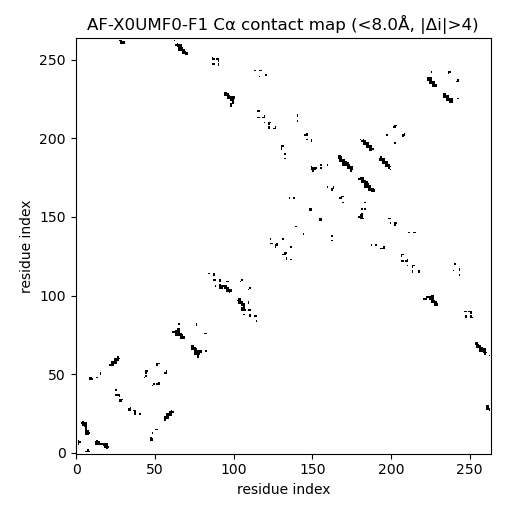1.00 91.38 106 SER A N 1
ATOM 847 C CA . SER A 1 106 ? -18.088 6.002 10.335 1.00 91.38 106 SER A CA 1
ATOM 848 C C . SER A 1 106 ? -18.519 5.069 9.197 1.00 91.38 106 SER A C 1
ATOM 850 O O . SER A 1 106 ? -18.777 5.513 8.068 1.00 91.38 106 SER A O 1
ATOM 852 N N . GLY A 1 107 ? -18.578 3.762 9.481 1.00 89.50 107 GLY A N 1
ATOM 853 C CA . GLY A 1 107 ? -19.050 2.739 8.545 1.00 89.50 107 GLY A CA 1
ATOM 854 C C . GLY A 1 107 ? -18.268 2.732 7.230 1.00 89.50 107 GLY A C 1
ATOM 855 O O . GLY A 1 107 ? -17.047 2.871 7.215 1.00 89.50 107 GLY A O 1
ATOM 856 N N . LYS A 1 108 ? -18.977 2.644 6.095 1.00 89.25 108 LYS A N 1
ATOM 857 C CA . LYS A 1 108 ? -18.359 2.578 4.754 1.00 89.25 108 LYS A CA 1
ATOM 858 C C . LYS A 1 108 ? -17.398 3.734 4.455 1.00 89.25 108 LYS A C 1
ATOM 860 O O . LYS A 1 108 ? -16.381 3.514 3.808 1.00 89.25 108 LYS A O 1
ATOM 865 N N . LYS A 1 109 ? -17.691 4.949 4.940 1.00 90.19 109 LYS A N 1
ATOM 866 C CA . LYS A 1 109 ? -16.803 6.112 4.753 1.00 90.19 109 LYS A CA 1
ATOM 867 C C . LYS A 1 109 ? -15.496 5.953 5.529 1.00 90.19 109 LYS A C 1
ATOM 869 O O . LYS A 1 109 ? -14.443 6.338 5.031 1.00 90.19 109 LYS A O 1
ATOM 874 N N . LEU A 1 110 ? -15.562 5.376 6.731 1.00 90.44 110 LEU A N 1
ATOM 875 C CA . LEU A 1 110 ? -14.375 5.073 7.529 1.00 90.44 110 LEU A CA 1
ATOM 876 C C . LEU A 1 110 ? -13.566 3.930 6.907 1.00 90.44 110 LEU A C 1
ATOM 878 O O . LEU A 1 110 ? -12.347 4.027 6.851 1.00 90.44 110 LEU A O 1
ATOM 882 N N . HIS A 1 111 ? -14.228 2.904 6.364 1.00 90.06 111 HIS A N 1
ATOM 883 C CA . HIS A 1 111 ? -13.553 1.843 5.611 1.00 90.06 111 HIS A CA 1
ATOM 884 C C . HIS A 1 111 ? -12.753 2.416 4.430 1.00 90.06 111 HIS A C 1
ATOM 886 O O . HIS A 1 111 ? -11.547 2.197 4.335 1.00 90.06 111 HIS A O 1
ATOM 892 N N . SER A 1 112 ? -13.392 3.208 3.558 1.00 89.81 112 SER A N 1
ATOM 893 C CA . SER A 1 112 ? -12.708 3.819 2.406 1.00 89.81 112 SER A CA 1
ATOM 894 C C . SER A 1 112 ? -11.579 4.759 2.823 1.00 89.81 112 SER A C 1
ATOM 896 O O . SER A 1 112 ? -10.553 4.843 2.148 1.00 89.81 112 SER A O 1
ATOM 898 N N . LEU A 1 113 ? -11.755 5.452 3.950 1.00 89.94 113 LEU A N 1
ATOM 899 C CA . LEU A 1 113 ? -10.734 6.323 4.508 1.00 89.94 113 LEU A CA 1
ATOM 900 C C . LEU A 1 113 ? -9.509 5.523 4.968 1.00 89.94 113 LEU A C 1
ATOM 902 O O . LEU A 1 113 ? -8.389 5.858 4.595 1.00 89.94 113 LEU A O 1
ATOM 906 N N . LEU A 1 114 ? -9.718 4.462 5.749 1.00 89.62 114 LEU A N 1
ATOM 907 C CA . LEU A 1 114 ? -8.641 3.598 6.231 1.00 89.62 114 LEU A CA 1
ATOM 908 C C . LEU A 1 114 ? -7.858 2.971 5.078 1.00 89.62 114 LEU A C 1
ATOM 910 O O . LEU A 1 114 ? -6.632 2.944 5.127 1.00 89.62 114 LEU A O 1
ATOM 914 N N . TYR A 1 115 ? -8.555 2.527 4.030 1.00 89.12 115 TYR A N 1
ATOM 915 C CA . TYR A 1 115 ? -7.917 2.002 2.825 1.00 89.12 115 TYR A CA 1
ATOM 916 C C . TYR A 1 115 ? -7.036 3.055 2.141 1.00 89.12 115 TYR A C 1
ATOM 918 O O . TYR A 1 115 ? -5.871 2.796 1.852 1.00 89.12 115 TYR A O 1
ATOM 926 N N . THR A 1 116 ? -7.566 4.268 1.957 1.00 91.62 116 THR A N 1
ATOM 927 C CA . THR A 1 116 ? -6.825 5.401 1.374 1.00 91.62 116 THR A CA 1
ATOM 928 C C . THR A 1 116 ? -5.593 5.766 2.210 1.00 91.62 116 THR A C 1
ATOM 930 O O . THR A 1 116 ? -4.525 6.003 1.653 1.00 91.62 116 THR A O 1
ATOM 933 N N . LEU A 1 117 ? -5.718 5.790 3.541 1.00 91.38 117 LEU A N 1
ATOM 934 C CA . LEU A 1 117 ? -4.613 6.101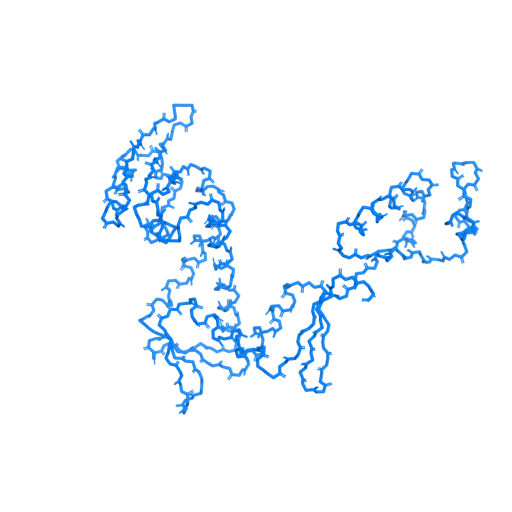 4.453 1.00 91.38 117 LEU A CA 1
ATOM 935 C C . LEU A 1 117 ? -3.528 5.018 4.454 1.00 91.38 117 LEU A C 1
ATOM 937 O O . LEU A 1 117 ? -2.345 5.347 4.444 1.00 91.38 117 LEU A O 1
ATOM 941 N N . LEU A 1 118 ? -3.907 3.739 4.460 1.00 89.44 118 LEU A N 1
ATOM 942 C CA . LEU A 1 118 ? -2.939 2.641 4.411 1.00 89.44 118 LEU A CA 1
ATOM 943 C C . LEU A 1 118 ? -2.162 2.646 3.092 1.00 89.44 118 LEU A C 1
ATOM 945 O O . LEU A 1 118 ? -0.936 2.606 3.111 1.00 89.44 118 LEU A O 1
ATOM 949 N N . ASP A 1 119 ? -2.854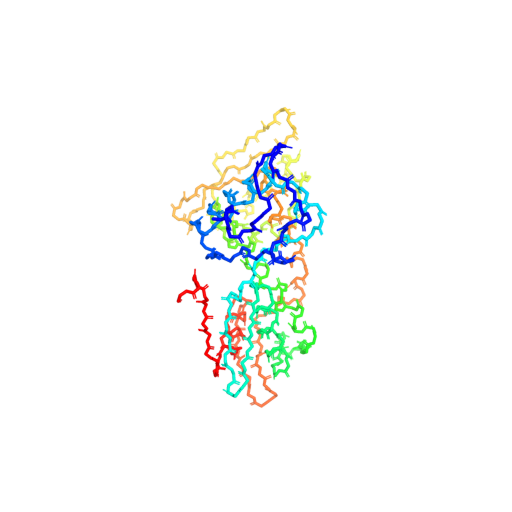 2.816 1.965 1.00 91.00 119 ASP A N 1
ATOM 950 C CA . ASP A 1 119 ? -2.213 2.945 0.654 1.00 91.00 119 ASP A CA 1
ATOM 951 C C . ASP A 1 119 ? -1.305 4.188 0.591 1.00 91.00 119 ASP A C 1
ATOM 953 O O . ASP A 1 119 ? -0.201 4.120 0.055 1.00 91.00 119 ASP A O 1
ATOM 957 N N . TYR A 1 120 ? -1.706 5.309 1.206 1.00 93.50 120 TYR A N 1
ATOM 958 C CA . TYR A 1 120 ? -0.861 6.503 1.323 1.00 93.50 120 TYR A CA 1
ATOM 959 C C . TYR A 1 120 ? 0.452 6.190 2.050 1.00 93.50 120 TYR A C 1
ATOM 961 O O . TYR A 1 120 ? 1.532 6.466 1.520 1.00 93.50 120 TYR A O 1
ATOM 969 N N . PHE A 1 121 ? 0.381 5.561 3.227 1.00 91.75 121 PHE A N 1
ATOM 970 C CA . PHE A 1 121 ? 1.572 5.215 4.002 1.00 91.75 121 PHE A CA 1
ATOM 971 C C . PHE A 1 121 ? 2.429 4.147 3.333 1.00 91.75 121 PHE A C 1
ATOM 973 O O . PHE A 1 121 ? 3.653 4.237 3.388 1.00 91.75 121 PHE A O 1
ATOM 980 N N . ASP A 1 122 ? 1.831 3.184 2.639 1.00 91.56 122 ASP A N 1
ATOM 981 C CA . ASP A 1 122 ? 2.575 2.188 1.871 1.00 91.56 122 ASP A CA 1
ATOM 982 C C . ASP A 1 122 ? 3.352 2.827 0.715 1.00 91.56 122 ASP A C 1
ATOM 984 O O . ASP A 1 122 ? 4.521 2.492 0.490 1.00 91.56 122 ASP A O 1
ATOM 988 N N . LYS A 1 123 ? 2.748 3.789 0.004 1.00 94.75 123 LYS A N 1
ATOM 989 C CA . LYS A 1 123 ? 3.428 4.544 -1.060 1.00 94.75 123 LYS A CA 1
ATOM 990 C C . LYS A 1 123 ? 4.501 5.473 -0.522 1.00 94.75 123 LYS A C 1
ATOM 992 O O . LYS A 1 123 ? 5.600 5.492 -1.081 1.00 94.75 123 LYS A O 1
ATOM 997 N N . MET A 1 124 ? 4.232 6.143 0.594 1.00 93.94 124 MET A N 1
ATOM 998 C CA . MET A 1 124 ? 5.232 6.919 1.318 1.00 93.94 124 MET A CA 1
ATOM 999 C C . MET A 1 124 ? 6.429 6.033 1.693 1.00 93.94 124 MET A C 1
ATOM 1001 O O . MET A 1 124 ? 7.558 6.315 1.301 1.00 93.94 124 MET A O 1
ATOM 1005 N N . ASN A 1 125 ? 6.180 4.896 2.347 1.00 93.19 125 ASN A N 1
ATOM 1006 C CA . ASN A 1 125 ? 7.206 3.947 2.780 1.00 93.19 125 ASN A CA 1
ATOM 1007 C C . ASN A 1 125 ? 7.980 3.315 1.615 1.00 93.19 125 ASN A C 1
ATOM 1009 O O . ASN A 1 125 ? 9.163 3.005 1.740 1.00 93.19 125 ASN A O 1
ATOM 1013 N N . SER A 1 126 ? 7.332 3.088 0.472 1.00 94.19 126 SER A N 1
ATOM 1014 C CA . SER A 1 126 ? 8.010 2.583 -0.724 1.00 94.19 126 SER A CA 1
ATOM 1015 C C . SER A 1 126 ? 9.022 3.594 -1.265 1.00 94.19 126 SER A C 1
ATOM 1017 O O . SER A 1 126 ? 10.151 3.227 -1.594 1.00 94.19 126 SER A O 1
ATOM 1019 N N . LEU A 1 127 ? 8.649 4.875 -1.313 1.00 93.31 127 LEU A N 1
ATOM 1020 C CA . LEU A 1 127 ? 9.536 5.951 -1.751 1.00 93.31 127 LEU A CA 1
ATOM 1021 C C . LEU A 1 127 ? 10.628 6.243 -0.715 1.00 93.31 127 LEU A C 1
ATOM 1023 O O . LEU A 1 127 ? 11.767 6.502 -1.101 1.00 93.31 127 LEU A O 1
ATOM 1027 N N . THR A 1 128 ? 10.345 6.105 0.583 1.00 92.75 128 THR A N 1
ATOM 1028 C CA . THR A 1 128 ? 11.388 6.265 1.605 1.00 92.75 128 THR A CA 1
ATOM 1029 C C . THR A 1 128 ? 12.466 5.195 1.536 1.00 92.75 128 THR A C 1
ATOM 1031 O O . THR A 1 128 ? 13.649 5.514 1.639 1.00 92.75 128 THR A O 1
ATOM 1034 N N . ARG A 1 129 ? 12.105 3.945 1.219 1.00 91.31 129 ARG A N 1
ATOM 1035 C CA . ARG A 1 129 ? 13.085 2.881 0.924 1.00 91.31 129 ARG A CA 1
ATOM 1036 C C . ARG A 1 129 ? 13.945 3.171 -0.310 1.00 91.31 129 ARG A C 1
ATOM 1038 O O . ARG A 1 129 ? 15.039 2.629 -0.411 1.00 91.31 129 ARG A O 1
ATOM 1045 N N . LYS A 1 130 ? 13.471 4.016 -1.233 1.00 89.69 130 LYS A N 1
ATOM 1046 C CA . LYS A 1 130 ? 14.226 4.482 -2.412 1.00 89.69 130 LYS A CA 1
ATOM 1047 C C . LYS A 1 130 ? 15.131 5.688 -2.107 1.00 89.69 130 LYS A C 1
ATOM 1049 O O . LYS A 1 130 ? 15.800 6.168 -3.013 1.00 89.69 130 LYS A O 1
ATOM 1054 N N . GLY A 1 131 ? 15.170 6.161 -0.857 1.00 87.06 131 GLY A N 1
ATOM 1055 C CA . GLY A 1 131 ? 16.062 7.235 -0.405 1.00 87.06 131 GLY A CA 1
ATOM 1056 C C . GLY A 1 131 ? 15.409 8.614 -0.266 1.00 87.06 131 GLY A C 1
ATOM 1057 O O . GLY A 1 131 ? 16.083 9.568 0.113 1.00 87.06 131 GLY A O 1
ATOM 1058 N N . TYR A 1 132 ? 14.106 8.745 -0.522 1.00 91.19 132 TYR A N 1
ATOM 1059 C CA . TYR A 1 132 ? 13.388 10.011 -0.349 1.00 91.19 132 TYR A CA 1
ATOM 1060 C C . TYR A 1 132 ? 12.896 10.170 1.093 1.00 91.19 132 TYR A C 1
ATOM 1062 O O . TYR A 1 132 ? 12.173 9.318 1.592 1.00 91.19 132 TYR A O 1
ATOM 1070 N N . SER A 1 133 ? 13.223 11.256 1.794 1.00 91.81 133 SER A N 1
ATOM 1071 C CA . SER A 1 133 ? 12.650 11.464 3.132 1.00 91.81 133 SER A CA 1
ATOM 1072 C C . SER A 1 133 ? 11.139 11.734 3.048 1.00 91.81 133 SER A C 1
ATOM 1074 O O . SER A 1 133 ? 10.665 12.362 2.100 1.00 91.81 133 SER A O 1
ATOM 1076 N N . SER A 1 134 ? 10.360 11.286 4.040 1.00 91.19 134 SER A N 1
ATOM 1077 C CA . SER A 1 134 ? 8.909 11.555 4.094 1.00 91.19 134 SER A CA 1
ATOM 1078 C C . SER A 1 134 ? 8.618 13.054 4.041 1.00 91.19 134 SER A C 1
ATOM 1080 O O . SER A 1 134 ? 7.780 13.505 3.274 1.00 91.19 134 SER A O 1
ATOM 1082 N N . ARG A 1 135 ? 9.425 13.838 4.759 1.00 91.12 135 ARG A N 1
ATOM 1083 C CA . ARG A 1 135 ? 9.402 15.303 4.760 1.00 91.12 135 ARG A CA 1
ATOM 1084 C C . ARG A 1 135 ? 9.560 15.907 3.365 1.00 91.12 135 ARG A C 1
ATOM 1086 O O . ARG A 1 135 ? 8.849 16.847 3.027 1.00 91.12 135 ARG A O 1
ATOM 1093 N N . PHE A 1 136 ? 10.483 15.380 2.559 1.00 92.88 136 PHE A N 1
ATOM 1094 C CA . PHE A 1 136 ? 10.659 15.816 1.176 1.00 92.88 136 PHE A CA 1
ATOM 1095 C C . PHE A 1 136 ? 9.398 15.538 0.349 1.00 92.88 136 PHE A C 1
ATOM 1097 O O . PHE A 1 136 ? 8.884 16.431 -0.320 1.00 92.88 136 PHE A O 1
ATOM 1104 N N . LEU A 1 137 ? 8.862 14.320 0.444 1.00 93.44 137 LEU A N 1
ATOM 1105 C CA . LEU A 1 137 ? 7.668 13.895 -0.291 1.00 93.44 137 LEU A CA 1
ATOM 1106 C C . LEU A 1 137 ? 6.415 14.687 0.115 1.00 93.44 137 LEU A C 1
ATOM 1108 O O . LEU A 1 137 ? 5.667 15.128 -0.759 1.00 93.44 137 LEU A O 1
ATOM 1112 N N . ASP A 1 138 ? 6.224 14.933 1.412 1.00 90.62 138 ASP A N 1
ATOM 1113 C CA . ASP A 1 138 ? 5.133 15.752 1.948 1.00 90.62 138 ASP A CA 1
ATOM 1114 C C . ASP A 1 138 ? 5.198 17.186 1.408 1.00 90.62 138 ASP A C 1
ATOM 1116 O O . ASP A 1 138 ? 4.175 17.762 1.035 1.00 90.62 138 ASP A O 1
ATOM 1120 N N . LEU A 1 139 ? 6.396 17.778 1.331 1.00 90.50 139 LEU A N 1
ATOM 1121 C CA . LEU A 1 139 ? 6.579 19.118 0.766 1.00 90.50 139 LEU A CA 1
ATOM 1122 C C . LEU A 1 139 ? 6.228 19.155 -0.721 1.00 90.50 139 LEU A C 1
ATOM 1124 O O . LEU A 1 139 ? 5.538 20.080 -1.154 1.00 90.50 139 LEU A O 1
ATOM 1128 N N . LEU A 1 140 ? 6.637 18.145 -1.494 1.00 92.19 140 LEU A N 1
ATOM 1129 C CA . LEU A 1 140 ? 6.262 18.049 -2.906 1.00 92.19 140 LEU A CA 1
ATOM 1130 C C . LEU A 1 140 ? 4.741 17.944 -3.088 1.00 92.19 140 LEU A C 1
ATOM 1132 O O . LEU A 1 140 ? 4.186 18.602 -3.972 1.00 92.19 140 LEU A O 1
ATOM 1136 N N . CYS A 1 141 ? 4.059 17.168 -2.240 1.00 91.19 141 CYS A N 1
ATOM 1137 C CA . CYS A 1 141 ? 2.603 17.038 -2.286 1.00 91.19 141 CYS A CA 1
ATOM 1138 C C . CYS A 1 141 ? 1.904 18.353 -1.905 1.00 91.19 141 CYS A C 1
ATOM 1140 O O . CYS A 1 141 ? 1.056 18.838 -2.658 1.00 91.19 141 CYS A O 1
ATOM 1142 N N . LYS A 1 142 ? 2.326 18.998 -0.807 1.00 88.25 142 LYS A N 1
ATOM 1143 C CA . LYS A 1 142 ? 1.789 20.293 -0.344 1.00 88.25 142 LYS A CA 1
ATOM 1144 C C . LYS A 1 142 ? 1.958 21.418 -1.362 1.00 88.25 142 LYS A C 1
ATOM 1146 O O . LYS A 1 142 ? 1.099 22.288 -1.459 1.00 88.25 142 LYS A O 1
ATOM 1151 N N . LYS A 1 143 ? 3.063 21.421 -2.111 1.00 86.75 143 LYS A N 1
ATOM 1152 C CA . LYS A 1 143 ? 3.352 22.424 -3.150 1.00 86.75 143 LYS A CA 1
ATOM 1153 C C . LYS A 1 143 ? 2.752 22.083 -4.516 1.00 86.75 143 LYS A C 1
ATOM 1155 O O . LYS A 1 143 ? 3.027 22.788 -5.483 1.00 86.75 143 LYS A O 1
ATOM 1160 N N . GLU A 1 144 ? 1.951 21.021 -4.594 1.00 86.56 144 GLU A N 1
ATOM 1161 C CA . GLU A 1 144 ? 1.280 20.571 -5.817 1.00 86.56 144 GLU A CA 1
ATOM 1162 C C . GLU A 1 144 ? 2.235 20.362 -7.001 1.00 86.56 144 GLU A C 1
ATOM 1164 O O . GLU A 1 144 ? 1.917 20.677 -8.152 1.00 86.56 144 GLU A O 1
ATOM 1169 N N . VAL A 1 145 ? 3.436 19.847 -6.711 1.00 84.62 145 VAL A N 1
ATOM 1170 C CA . VAL A 1 145 ? 4.497 19.778 -7.712 1.00 84.62 145 VAL A CA 1
ATOM 1171 C C . VAL A 1 145 ? 4.142 18.772 -8.801 1.00 84.62 145 VAL A C 1
ATOM 1173 O O . VAL A 1 145 ? 3.891 17.597 -8.536 1.00 84.62 145 VAL A O 1
ATOM 1176 N N . ASN A 1 146 ? 4.146 19.230 -10.050 1.00 81.25 146 ASN A N 1
ATOM 1177 C CA . ASN A 1 146 ? 3.784 18.426 -11.210 1.00 81.25 146 ASN A CA 1
ATOM 1178 C C . ASN A 1 146 ? 4.912 18.366 -12.253 1.00 81.25 146 ASN A C 1
ATOM 1180 O O . ASN A 1 146 ? 5.921 19.063 -12.184 1.00 81.25 146 ASN A O 1
ATOM 1184 N N . LYS A 1 147 ? 4.724 17.525 -13.273 1.00 81.81 147 LYS A N 1
ATOM 1185 C CA . LYS A 1 147 ? 5.713 17.280 -14.339 1.00 81.81 147 LYS A CA 1
ATOM 1186 C C . LYS A 1 147 ? 6.051 18.518 -15.181 1.00 81.81 147 LYS A C 1
ATOM 1188 O O . LYS A 1 147 ? 7.071 18.517 -15.861 1.00 81.81 147 LYS A O 1
ATOM 1193 N N . ASN A 1 148 ? 5.218 19.559 -15.168 1.00 80.88 148 ASN A N 1
ATOM 1194 C CA . ASN A 1 148 ? 5.492 20.791 -15.906 1.00 80.88 148 ASN A CA 1
ATOM 1195 C C . ASN A 1 148 ? 6.452 21.713 -15.143 1.00 80.88 148 ASN A C 1
ATOM 1197 O O . ASN A 1 148 ? 7.158 22.485 -15.786 1.00 80.88 148 ASN A O 1
ATOM 1201 N N . GLN A 1 149 ? 6.540 21.606 -13.808 1.00 79.50 149 GLN A N 1
ATOM 1202 C CA . GLN A 1 149 ? 7.471 22.413 -13.007 1.00 79.50 149 GLN A CA 1
ATOM 1203 C C . GLN A 1 149 ? 8.920 22.205 -13.437 1.00 79.50 149 GLN A C 1
ATOM 1205 O O . GLN A 1 149 ? 9.660 23.175 -13.555 1.00 79.50 149 GLN A O 1
ATOM 1210 N N . ILE A 1 150 ? 9.307 20.967 -13.752 1.00 86.50 150 ILE A N 1
ATOM 1211 C CA . ILE A 1 150 ? 10.681 20.673 -14.169 1.00 86.50 150 ILE A CA 1
ATOM 1212 C C . ILE A 1 150 ? 11.033 21.227 -15.548 1.00 86.50 150 ILE A C 1
ATOM 1214 O O . ILE A 1 150 ? 12.198 21.224 -15.904 1.00 86.50 150 ILE A O 1
ATOM 1218 N N . LYS A 1 151 ? 10.081 21.735 -16.335 1.00 87.25 151 LYS A N 1
ATOM 1219 C CA . LYS A 1 151 ? 10.392 22.412 -17.606 1.00 87.25 151 LYS A CA 1
ATOM 1220 C C . LYS A 1 151 ? 10.730 23.890 -17.419 1.00 87.25 151 LYS A C 1
ATOM 1222 O O . LYS A 1 151 ? 11.260 24.516 -18.329 1.00 87.25 151 LYS A O 1
ATOM 1227 N N . ASN A 1 152 ? 10.408 24.466 -16.260 1.00 87.94 152 ASN A N 1
ATOM 1228 C CA . ASN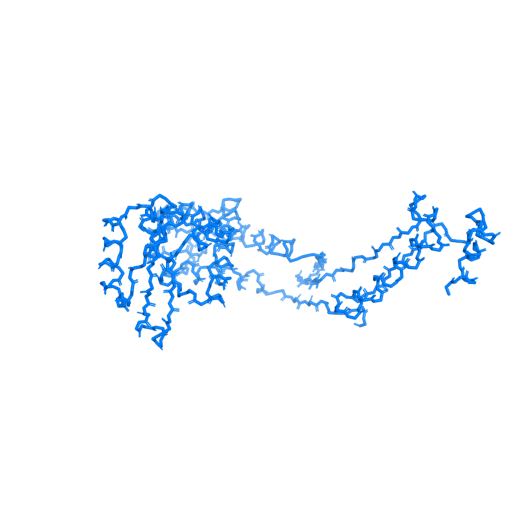 A 1 152 ? 10.575 25.889 -15.999 1.00 87.94 152 ASN A CA 1
ATOM 1229 C C . ASN A 1 152 ? 11.618 26.122 -14.898 1.00 87.94 152 ASN A C 1
ATOM 1231 O O . ASN A 1 152 ? 11.401 25.796 -13.731 1.00 87.94 152 ASN A O 1
ATOM 1235 N N . LYS A 1 153 ? 12.728 26.766 -15.272 1.00 88.31 153 LYS A N 1
ATOM 1236 C CA . LYS A 1 153 ? 13.836 27.098 -14.371 1.00 88.31 153 LYS A CA 1
ATOM 1237 C C . LYS A 1 153 ? 13.391 27.896 -13.148 1.00 88.31 153 LYS A C 1
ATOM 1239 O O . LYS A 1 153 ? 13.849 27.628 -12.042 1.00 88.31 153 LYS A O 1
ATOM 1244 N N . GLU A 1 154 ? 12.505 28.870 -13.332 1.00 87.81 154 GLU A N 1
ATOM 1245 C CA . GLU A 1 154 ? 12.039 29.744 -12.253 1.00 87.81 154 GLU A CA 1
ATOM 1246 C C . GLU A 1 154 ? 11.238 28.963 -11.210 1.00 87.81 154 GLU A C 1
ATOM 1248 O O . GLU A 1 154 ? 11.388 29.201 -10.012 1.00 87.81 154 GLU A O 1
ATOM 1253 N N . LEU A 1 155 ? 10.442 27.984 -11.655 1.00 86.81 155 LEU A N 1
ATOM 1254 C CA . LEU A 1 155 ? 9.673 27.111 -10.769 1.00 86.81 155 LEU A CA 1
ATOM 1255 C C . LEU A 1 155 ? 10.567 26.125 -10.005 1.00 86.81 155 LEU A C 1
ATOM 1257 O O . LEU A 1 155 ? 10.295 25.826 -8.846 1.00 86.81 155 LEU A O 1
ATOM 1261 N N . VAL A 1 156 ? 11.651 25.643 -10.617 1.00 89.62 156 VAL A N 1
ATOM 1262 C CA . VAL A 1 156 ? 12.634 24.799 -9.915 1.00 89.62 156 VAL A CA 1
ATOM 1263 C C . VAL A 1 156 ? 13.436 25.609 -8.898 1.00 89.62 156 VAL A C 1
ATOM 1265 O O . VAL A 1 156 ? 13.646 25.150 -7.777 1.00 89.62 156 VAL A O 1
ATOM 1268 N N . ILE A 1 157 ? 13.823 26.841 -9.235 1.00 90.31 157 ILE A N 1
ATOM 1269 C CA . ILE A 1 157 ? 14.505 27.745 -8.297 1.00 90.31 157 ILE A CA 1
ATOM 1270 C C . ILE A 1 157 ? 13.580 28.129 -7.135 1.00 90.31 157 ILE A C 1
ATOM 1272 O O . ILE A 1 157 ? 14.028 28.197 -5.990 1.00 90.31 157 ILE A O 1
ATOM 1276 N N . SER A 1 158 ? 12.294 28.383 -7.391 1.00 90.56 158 SER A N 1
ATOM 1277 C CA . SER A 1 158 ? 11.347 28.689 -6.315 1.00 90.56 158 SER A CA 1
ATOM 1278 C C . SER A 1 158 ? 11.123 27.483 -5.400 1.00 90.56 158 SER A C 1
ATOM 1280 O O . SER A 1 158 ? 11.117 27.649 -4.181 1.00 90.56 158 SER A O 1
ATOM 1282 N N . LEU A 1 159 ? 11.043 26.271 -5.961 1.00 90.12 159 LEU A N 1
ATOM 1283 C CA . LEU A 1 159 ? 10.978 25.031 -5.190 1.00 90.12 159 LEU A CA 1
ATOM 1284 C C . LEU A 1 159 ? 12.239 24.821 -4.336 1.00 90.12 159 LEU A C 1
ATOM 1286 O O . LEU A 1 159 ? 12.108 24.532 -3.151 1.00 90.12 159 LEU A O 1
ATOM 1290 N N . SER A 1 160 ? 13.437 25.035 -4.893 1.00 91.94 160 SER A N 1
ATOM 1291 C CA . SER A 1 160 ? 14.716 2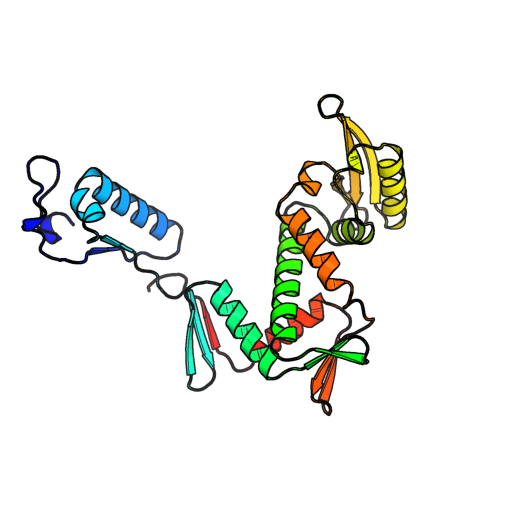4.996 -4.158 1.00 91.94 160 SER A CA 1
ATOM 1292 C C . SER A 1 160 ? 14.677 25.880 -2.913 1.00 91.94 160 SER A C 1
ATOM 1294 O O . SER A 1 160 ? 14.909 25.405 -1.806 1.00 91.94 160 SER A O 1
ATOM 1296 N N . LYS A 1 161 ? 14.297 27.153 -3.075 1.00 91.81 161 LYS A N 1
ATOM 1297 C CA . LYS A 1 161 ? 14.221 28.118 -1.966 1.00 91.81 161 LYS A CA 1
ATOM 1298 C C . LYS A 1 161 ? 13.211 27.719 -0.892 1.00 91.81 161 LYS A C 1
ATOM 1300 O O . LYS A 1 161 ? 13.409 28.014 0.283 1.00 91.81 161 LYS A O 1
ATOM 1305 N N . GLU A 1 162 ? 12.102 27.095 -1.278 1.00 90.06 162 GLU A N 1
ATOM 1306 C CA . GLU A 1 162 ? 11.120 26.583 -0.319 1.00 90.06 162 GLU A CA 1
ATOM 1307 C C . GLU A 1 162 ? 11.665 25.375 0.448 1.00 90.06 162 GLU A C 1
ATOM 1309 O O . GLU A 1 162 ? 11.514 25.313 1.663 1.00 90.06 162 GLU A O 1
ATOM 1314 N N . LEU A 1 163 ? 12.351 24.454 -0.231 1.00 91.19 163 LEU A N 1
ATOM 1315 C CA . LEU A 1 163 ? 12.988 23.298 0.402 1.00 91.19 163 LEU A CA 1
ATOM 1316 C C . LEU A 1 163 ? 14.130 23.719 1.348 1.00 91.19 163 LEU A C 1
ATOM 1318 O O . LEU A 1 163 ? 14.311 23.120 2.409 1.00 91.19 163 LEU A O 1
ATOM 1322 N N . GLU A 1 164 ? 14.851 24.793 1.031 1.00 92.56 164 GLU A N 1
ATOM 1323 C CA . GLU A 1 164 ? 15.891 25.360 1.899 1.00 92.56 164 GLU A CA 1
ATOM 1324 C C . GLU A 1 164 ? 15.358 25.814 3.265 1.00 92.56 164 GLU A C 1
ATOM 1326 O O . GLU A 1 164 ? 16.002 25.566 4.287 1.00 92.56 164 GLU A O 1
ATOM 1331 N N . LYS A 1 165 ? 14.142 26.382 3.322 1.00 91.75 165 LYS A N 1
ATOM 1332 C CA . LYS A 1 165 ? 13.479 26.756 4.594 1.00 91.75 165 LYS A CA 1
ATOM 1333 C C . LYS A 1 165 ? 13.272 25.562 5.520 1.00 91.75 165 LYS A C 1
ATOM 1335 O O . LYS A 1 165 ? 13.178 25.706 6.736 1.00 91.75 165 LYS A O 1
ATOM 1340 N N . ASP A 1 166 ? 13.211 24.384 4.928 1.00 89.81 166 ASP A N 1
ATOM 1341 C CA . ASP A 1 166 ? 12.956 23.129 5.593 1.00 89.81 166 ASP A CA 1
ATOM 1342 C C . ASP A 1 166 ? 14.266 22.392 5.961 1.00 89.81 166 ASP A C 1
ATOM 1344 O O . ASP A 1 166 ? 14.215 21.332 6.575 1.00 89.81 166 ASP A O 1
ATOM 1348 N N . ALA A 1 167 ? 15.450 22.967 5.715 1.00 92.25 167 ALA A N 1
ATOM 1349 C CA . ALA A 1 167 ? 16.779 22.362 5.926 1.00 92.25 167 ALA A CA 1
ATOM 1350 C C . ALA A 1 167 ? 17.193 21.318 4.870 1.00 92.25 167 ALA A C 1
ATOM 1352 O O . ALA A 1 167 ? 17.907 20.355 5.166 1.00 92.25 167 ALA A O 1
ATOM 1353 N N . PHE A 1 168 ? 16.749 21.499 3.627 1.00 94.12 168 PHE A N 1
ATOM 1354 C CA . PHE A 1 168 ? 17.451 20.937 2.471 1.00 94.12 168 PHE A CA 1
ATOM 1355 C C . PHE A 1 168 ? 18.523 21.924 1.988 1.00 94.12 168 PHE A C 1
ATOM 1357 O O . PHE A 1 168 ? 18.333 23.131 2.076 1.00 94.12 168 PHE A O 1
ATOM 1364 N N . ILE A 1 169 ? 19.649 21.434 1.478 1.00 93.38 169 ILE A N 1
ATOM 1365 C CA . ILE A 1 169 ? 20.624 22.255 0.750 1.00 93.38 169 ILE A CA 1
ATOM 1366 C C . ILE A 1 169 ? 20.544 21.888 -0.720 1.00 93.38 169 ILE A C 1
ATOM 1368 O O . ILE A 1 169 ? 20.606 20.708 -1.056 1.00 93.38 169 ILE A O 1
ATOM 1372 N N . THR A 1 170 ? 20.464 22.889 -1.586 1.00 95.06 170 THR A N 1
ATOM 1373 C CA . THR A 1 170 ? 20.622 22.688 -3.024 1.00 95.06 170 THR A CA 1
ATOM 1374 C C . THR A 1 170 ? 22.089 22.596 -3.387 1.00 95.06 170 THR A C 1
ATOM 1376 O O . THR A 1 170 ? 22.845 23.549 -3.222 1.00 95.06 170 THR A O 1
ATOM 1379 N N . GLU A 1 171 ? 22.480 21.427 -3.878 1.00 94.31 171 GLU A N 1
ATOM 1380 C CA . GLU A 1 171 ? 23.850 21.129 -4.295 1.00 94.31 171 GLU A CA 1
ATOM 1381 C C . GLU A 1 171 ? 24.048 21.493 -5.761 1.00 94.31 171 GLU A C 1
ATOM 1383 O O . GLU A 1 171 ? 25.044 22.109 -6.131 1.00 94.31 171 GLU A O 1
ATOM 1388 N N . GLU A 1 172 ? 23.074 21.133 -6.598 1.00 93.50 172 GLU A N 1
ATOM 1389 C CA . GLU A 1 172 ? 23.161 21.331 -8.037 1.00 93.50 172 GLU A CA 1
ATOM 1390 C C . GLU A 1 172 ? 21.769 21.481 -8.659 1.00 93.50 172 GLU A C 1
ATOM 1392 O O . GLU A 1 172 ? 20.826 20.772 -8.301 1.00 93.50 172 GLU A O 1
ATOM 1397 N N . ILE A 1 173 ? 21.653 22.393 -9.628 1.00 93.62 173 ILE A N 1
ATOM 1398 C CA . ILE A 1 173 ? 20.517 22.464 -10.550 1.00 93.62 173 ILE A CA 1
ATOM 1399 C C . ILE A 1 173 ? 21.058 22.185 -11.946 1.00 93.62 173 ILE A C 1
ATOM 1401 O O . ILE A 1 173 ? 21.730 23.034 -12.536 1.00 93.62 173 ILE A O 1
ATOM 1405 N N . LYS A 1 174 ? 20.752 21.004 -12.475 1.00 93.56 174 LYS A N 1
ATOM 1406 C CA . LYS A 1 174 ? 21.207 20.555 -13.789 1.00 93.56 174 LYS A CA 1
ATOM 1407 C C . LYS A 1 174 ? 20.095 20.723 -14.816 1.00 93.56 174 LYS A C 1
ATOM 1409 O O . LYS A 1 174 ? 18.928 20.490 -14.516 1.00 93.56 174 LYS A O 1
ATOM 1414 N N . PHE A 1 175 ? 20.451 21.128 -16.030 1.00 93.12 175 PHE A N 1
ATOM 1415 C CA . PHE A 1 175 ? 19.537 21.133 -17.168 1.00 93.12 175 PHE A CA 1
ATOM 1416 C C . PHE A 1 175 ? 19.879 19.969 -18.102 1.00 93.12 175 PHE A C 1
ATOM 1418 O O . PHE A 1 175 ? 21.019 19.830 -18.536 1.00 93.12 175 PHE A O 1
ATOM 1425 N N . ASP A 1 176 ? 18.893 19.120 -18.362 1.00 90.25 176 ASP A N 1
ATOM 1426 C CA . ASP A 1 176 ? 18.931 18.029 -19.331 1.00 90.25 176 ASP A CA 1
ATOM 1427 C C . ASP A 1 176 ? 18.467 18.590 -20.683 1.00 90.25 176 ASP A C 1
ATOM 1429 O O . ASP A 1 176 ? 17.270 18.806 -20.903 1.00 90.25 176 ASP A O 1
ATOM 1433 N N . GLU A 1 177 ? 19.433 18.887 -21.559 1.00 88.19 177 GLU A N 1
ATOM 1434 C CA . GLU A 1 177 ? 19.187 19.470 -22.884 1.00 88.19 177 GLU A CA 1
ATOM 1435 C C . GLU A 1 177 ? 18.434 18.513 -23.816 1.00 88.19 177 GLU A C 1
ATOM 1437 O O . GLU A 1 177 ? 17.597 18.963 -24.598 1.00 88.19 177 GLU A O 1
ATOM 1442 N N . GLU A 1 178 ? 18.671 17.201 -23.703 1.00 88.06 178 GLU A N 1
ATOM 1443 C CA . GLU A 1 178 ? 18.043 16.185 -24.557 1.00 88.06 178 GLU A CA 1
ATOM 1444 C C . GLU A 1 178 ? 16.530 16.103 -24.319 1.00 88.06 178 GLU A C 1
ATOM 1446 O O . GLU A 1 178 ? 15.748 15.921 -25.254 1.00 88.06 178 GLU A O 1
ATOM 1451 N N . HIS A 1 179 ? 16.107 16.282 -23.066 1.00 86.62 179 HIS A N 1
ATOM 1452 C CA . HIS A 1 179 ? 14.707 16.147 -22.657 1.00 86.62 179 HIS A CA 1
ATOM 1453 C C . HIS A 1 179 ? 14.052 17.474 -22.241 1.00 86.62 179 HIS A C 1
ATOM 1455 O O . HIS A 1 179 ? 12.885 17.477 -21.837 1.00 86.62 179 HIS A O 1
ATOM 1461 N N . ASN A 1 180 ? 14.780 18.593 -22.347 1.00 88.69 180 ASN A N 1
ATOM 1462 C CA . ASN A 1 180 ? 14.347 19.952 -22.009 1.00 88.69 180 ASN A CA 1
ATOM 1463 C C . ASN A 1 180 ? 13.695 20.047 -20.614 1.00 88.69 180 ASN A C 1
ATOM 1465 O O . ASN A 1 180 ? 12.530 20.437 -20.458 1.00 88.69 180 ASN A O 1
ATOM 1469 N N . ARG A 1 181 ? 14.440 19.618 -19.592 1.00 91.81 181 ARG A N 1
ATOM 1470 C CA . ARG A 1 181 ? 13.972 19.550 -18.200 1.00 91.81 181 ARG A CA 1
ATOM 1471 C C . ARG A 1 181 ? 15.104 19.798 -17.207 1.00 91.81 181 ARG A C 1
ATOM 1473 O O . ARG A 1 181 ? 16.266 19.554 -17.495 1.00 91.81 181 ARG A O 1
ATOM 1480 N N . TYR A 1 182 ? 14.749 20.271 -16.024 1.00 92.44 182 TYR A N 1
ATOM 1481 C CA . TYR A 1 182 ? 15.654 20.535 -14.918 1.00 92.44 182 TYR A CA 1
ATOM 1482 C C . TYR A 1 182 ? 15.607 19.403 -13.895 1.00 92.44 182 TYR A C 1
ATOM 1484 O O . TYR A 1 182 ? 14.543 18.859 -13.590 1.00 92.44 182 TYR A O 1
ATOM 1492 N N . GLU A 1 183 ? 16.766 19.113 -13.323 1.00 92.94 183 GLU A N 1
ATOM 1493 C CA . GLU A 1 183 ? 16.949 18.224 -12.186 1.00 92.94 183 GLU A CA 1
ATOM 1494 C C . GLU A 1 183 ? 17.570 19.011 -11.037 1.00 92.94 183 GLU A C 1
ATOM 1496 O O . GLU A 1 183 ? 18.420 19.879 -11.245 1.00 92.94 183 GLU A O 1
ATOM 1501 N N . LEU A 1 184 ? 17.124 18.721 -9.822 1.00 93.12 184 LEU A N 1
ATOM 1502 C CA . LEU A 1 184 ? 17.564 19.406 -8.615 1.00 93.12 184 LEU A CA 1
ATOM 1503 C C . LEU A 1 184 ? 18.121 18.364 -7.642 1.00 93.12 184 LEU A C 1
ATOM 1505 O O . LEU A 1 184 ? 17.382 17.515 -7.138 1.00 93.12 184 LEU A O 1
ATOM 1509 N N . LEU A 1 185 ? 19.431 18.427 -7.405 1.00 94.19 185 LEU A N 1
ATOM 1510 C CA . LEU A 1 185 ? 20.132 17.611 -6.422 1.00 94.19 185 LEU A CA 1
ATOM 1511 C C . LEU A 1 185 ? 20.133 18.333 -5.077 1.00 94.19 185 LEU A C 1
ATOM 1513 O O . LEU A 1 185 ? 20.576 19.479 -4.964 1.00 94.19 185 LEU A O 1
ATOM 1517 N N . LEU A 1 186 ? 19.653 17.637 -4.056 1.00 94.44 186 LEU A N 1
ATOM 1518 C CA . LEU A 1 186 ? 19.468 18.164 -2.715 1.00 94.44 186 LEU A CA 1
ATOM 1519 C C . LEU A 1 186 ? 20.213 17.304 -1.701 1.00 94.44 186 LEU A C 1
ATOM 1521 O O . LEU A 1 186 ? 20.304 16.086 -1.848 1.00 94.44 186 LEU A O 1
ATOM 1525 N N . ARG A 1 187 ? 20.669 17.935 -0.623 1.00 94.12 187 ARG A N 1
ATOM 1526 C CA . ARG A 1 187 ? 21.172 17.272 0.580 1.00 94.12 187 ARG A CA 1
ATOM 1527 C C . ARG A 1 187 ? 20.221 17.533 1.742 1.00 94.12 187 ARG A C 1
ATOM 1529 O O . ARG A 1 187 ? 19.987 18.682 2.112 1.00 94.12 187 ARG A O 1
ATOM 1536 N N . ASP A 1 188 ? 19.672 16.480 2.335 1.00 93.19 188 ASP A N 1
ATOM 1537 C CA . ASP A 1 188 ? 18.770 16.574 3.487 1.00 93.19 188 ASP A CA 1
ATOM 1538 C C . ASP A 1 188 ? 19.574 16.614 4.794 1.00 93.19 188 ASP A C 1
ATOM 1540 O O . ASP A 1 188 ? 20.061 15.589 5.278 1.00 93.19 188 ASP A O 1
ATOM 1544 N N . GLN A 1 189 ? 19.694 17.796 5.405 1.00 92.19 189 GLN A N 1
ATOM 1545 C CA . GLN A 1 189 ? 20.456 17.950 6.649 1.00 92.19 189 GLN A CA 1
ATOM 1546 C C . GLN A 1 189 ? 19.841 17.189 7.831 1.00 92.19 189 GLN A C 1
ATOM 1548 O O . GLN A 1 189 ? 20.556 16.815 8.757 1.00 92.19 189 GLN A O 1
ATOM 1553 N N . LYS A 1 190 ? 18.525 16.945 7.811 1.00 88.81 190 LYS A N 1
ATOM 1554 C CA . LYS A 1 190 ? 17.811 16.245 8.890 1.00 88.81 190 LYS A CA 1
ATOM 1555 C C . LYS A 1 190 ? 17.802 14.729 8.708 1.00 88.81 190 LYS A C 1
ATOM 1557 O O . LYS A 1 190 ? 17.446 14.018 9.641 1.00 88.81 190 LYS A O 1
ATOM 1562 N N . ASN A 1 191 ? 18.209 14.239 7.541 1.00 86.88 191 ASN A N 1
ATOM 1563 C CA . ASN A 1 191 ? 18.313 12.818 7.232 1.00 86.88 191 ASN A CA 1
ATOM 1564 C C . ASN A 1 191 ? 19.780 12.410 7.032 1.00 86.88 191 ASN A C 1
ATOM 1566 O O . ASN A 1 191 ? 20.158 11.911 5.976 1.00 86.88 191 ASN A O 1
ATOM 1570 N N . ASN A 1 192 ? 20.631 12.683 8.027 1.00 86.06 192 ASN A N 1
ATOM 1571 C CA . ASN A 1 192 ? 22.066 12.357 8.023 1.00 86.06 192 ASN A CA 1
ATOM 1572 C C . ASN A 1 192 ? 22.853 12.893 6.809 1.00 86.06 192 ASN A C 1
ATOM 1574 O O . ASN A 1 192 ? 23.858 12.306 6.415 1.00 86.06 192 ASN A O 1
ATOM 1578 N N . GLY A 1 193 ? 22.406 13.994 6.196 1.00 86.56 193 GLY A N 1
ATOM 1579 C CA . GLY A 1 193 ? 23.039 14.532 4.993 1.00 86.56 193 GLY A CA 1
ATOM 1580 C C . GLY A 1 193 ? 22.836 13.658 3.753 1.00 86.56 193 GLY A C 1
ATOM 1581 O O . GLY A 1 193 ? 23.637 13.745 2.826 1.00 86.56 193 GLY A O 1
ATOM 1582 N N . ALA A 1 194 ? 21.806 12.807 3.732 1.00 89.94 194 ALA A N 1
ATOM 1583 C CA . ALA A 1 194 ? 21.480 11.985 2.576 1.00 89.94 194 ALA A CA 1
ATOM 1584 C C . ALA A 1 194 ? 21.161 12.859 1.358 1.00 89.94 194 ALA A C 1
ATOM 1586 O O . ALA A 1 194 ? 20.461 13.870 1.462 1.00 89.94 194 ALA A O 1
ATOM 1587 N N . PHE A 1 195 ? 21.658 12.441 0.197 1.00 91.81 195 PHE A N 1
ATOM 1588 C CA . PHE A 1 195 ? 21.317 13.076 -1.066 1.00 91.81 195 PHE A CA 1
ATOM 1589 C C . PHE A 1 195 ? 19.966 12.568 -1.566 1.00 91.81 195 PHE A C 1
ATOM 1591 O O . PHE A 1 195 ? 19.680 11.372 -1.504 1.00 91.81 195 PHE A O 1
ATOM 1598 N N . CYS A 1 196 ? 19.152 13.472 -2.095 1.00 91.44 196 CYS A N 1
ATOM 1599 C CA . CYS A 1 196 ? 17.940 13.137 -2.822 1.00 91.44 196 CYS A CA 1
ATOM 1600 C C . CYS A 1 196 ? 17.827 13.998 -4.080 1.00 91.44 196 CYS A C 1
ATOM 1602 O O . CYS A 1 196 ? 18.274 15.144 -4.117 1.00 91.44 196 CYS A O 1
ATOM 1604 N N . THR A 1 197 ? 17.228 13.433 -5.125 1.00 92.25 197 THR A N 1
ATOM 1605 C CA . THR A 1 197 ? 17.128 14.102 -6.425 1.00 92.25 197 THR A CA 1
ATOM 1606 C C . THR A 1 197 ? 15.672 14.328 -6.786 1.00 92.25 197 THR A C 1
ATOM 1608 O O . THR A 1 197 ? 14.882 13.387 -6.876 1.00 92.25 197 THR A O 1
ATOM 1611 N N . PHE A 1 198 ? 15.319 15.582 -7.032 1.00 93.00 198 PHE A N 1
ATOM 1612 C CA . PHE A 1 198 ? 14.068 15.954 -7.669 1.00 93.00 198 PHE A CA 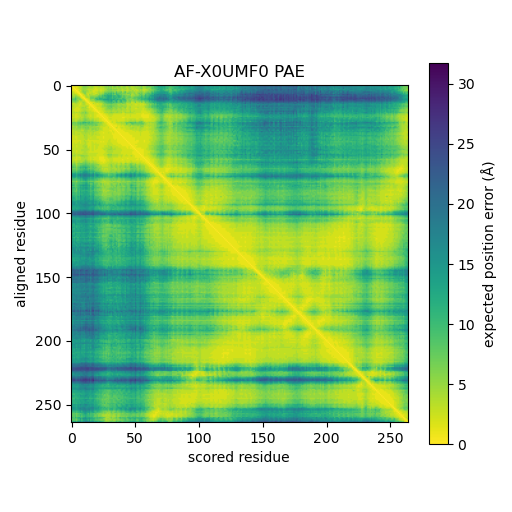1
ATOM 1613 C C . PHE A 1 198 ? 14.250 15.910 -9.190 1.00 93.00 198 PHE A C 1
ATOM 1615 O O . PHE A 1 198 ? 14.945 16.749 -9.764 1.00 93.00 198 PHE A O 1
ATOM 1622 N N . ASN A 1 199 ? 13.644 14.918 -9.840 1.00 92.12 199 ASN A N 1
ATOM 1623 C CA . ASN A 1 199 ? 13.766 14.696 -11.279 1.00 92.12 199 ASN A CA 1
ATOM 1624 C C . ASN A 1 199 ? 12.459 14.176 -11.904 1.00 92.12 199 ASN A C 1
ATOM 1626 O O . ASN A 1 199 ? 11.442 13.969 -11.233 1.00 92.12 199 ASN A O 1
ATOM 1630 N N . TRP A 1 200 ? 12.490 13.956 -13.219 1.00 90.75 200 TRP A N 1
ATOM 1631 C CA . TRP A 1 200 ? 11.355 13.409 -13.963 1.00 90.75 200 TRP A CA 1
ATOM 1632 C C . TRP A 1 200 ? 10.976 11.995 -13.517 1.00 90.75 200 TRP A C 1
ATOM 1634 O O . TRP A 1 200 ? 9.786 11.680 -13.467 1.00 90.75 200 TRP A O 1
ATOM 1644 N N . ASP A 1 201 ? 11.944 11.152 -13.165 1.00 91.00 201 ASP A N 1
ATOM 1645 C CA . ASP A 1 201 ? 11.682 9.762 -12.781 1.00 91.00 201 ASP A CA 1
ATOM 1646 C C . ASP A 1 201 ? 10.878 9.677 -11.485 1.00 91.00 201 ASP A C 1
ATOM 1648 O O . ASP A 1 201 ? 9.899 8.932 -11.417 1.00 91.00 201 ASP A O 1
ATOM 1652 N N . LEU A 1 202 ? 11.196 10.510 -10.489 1.00 92.50 202 LEU A N 1
ATOM 1653 C CA . LEU A 1 202 ? 10.386 10.637 -9.280 1.00 92.50 202 LEU A CA 1
ATOM 1654 C C . LEU A 1 202 ? 8.951 11.050 -9.628 1.00 92.50 202 LEU A C 1
ATOM 1656 O O . LEU A 1 202 ? 8.008 10.351 -9.258 1.00 92.50 202 LEU A O 1
ATOM 1660 N N . LEU A 1 203 ? 8.784 12.141 -10.386 1.00 91.75 203 LEU A N 1
ATOM 1661 C CA . LEU A 1 203 ? 7.470 12.698 -10.738 1.00 91.75 203 LEU A CA 1
ATOM 1662 C C . LEU A 1 203 ? 6.630 11.773 -11.629 1.00 91.75 203 LEU A C 1
ATOM 1664 O O . LEU A 1 203 ? 5.397 11.841 -11.636 1.00 91.75 203 LEU A O 1
ATOM 1668 N N . THR A 1 204 ? 7.282 10.935 -12.432 1.00 91.38 204 THR A N 1
ATOM 1669 C CA . THR A 1 204 ? 6.610 9.955 -13.286 1.00 91.38 204 THR A CA 1
ATOM 1670 C C . THR A 1 204 ? 6.438 8.599 -12.639 1.00 91.38 204 THR A C 1
ATOM 1672 O O . THR A 1 204 ? 5.601 7.839 -13.129 1.00 91.38 204 THR A O 1
ATOM 1675 N N . SER A 1 205 ? 7.127 8.318 -11.534 1.00 93.31 205 SER A N 1
ATOM 1676 C CA . SER A 1 205 ? 7.013 7.037 -10.853 1.00 93.31 205 SER A CA 1
ATOM 1677 C C . SER A 1 205 ? 5.550 6.729 -10.495 1.00 93.31 205 SER A C 1
ATOM 1679 O O . SER A 1 205 ? 4.823 7.613 -10.019 1.00 93.31 205 SER A O 1
ATOM 1681 N N . PRO A 1 206 ? 5.083 5.483 -10.708 1.00 93.56 206 PRO A N 1
ATOM 1682 C CA . PRO A 1 206 ? 3.725 5.091 -10.340 1.00 93.56 206 PRO A CA 1
ATOM 1683 C C . PRO A 1 206 ? 3.426 5.340 -8.859 1.00 93.56 206 PRO A C 1
ATOM 1685 O O . PRO A 1 206 ? 2.318 5.749 -8.517 1.00 93.56 206 PRO A O 1
ATOM 1688 N N . ASP A 1 207 ? 4.423 5.141 -7.990 1.00 94.19 207 ASP A N 1
ATOM 1689 C CA . ASP A 1 207 ? 4.270 5.339 -6.551 1.00 94.19 207 ASP A CA 1
ATOM 1690 C C . ASP A 1 207 ? 4.045 6.810 -6.195 1.00 94.19 207 ASP A C 1
ATOM 1692 O O . ASP A 1 207 ? 3.100 7.103 -5.468 1.00 94.19 207 ASP A O 1
ATOM 1696 N N . PHE A 1 208 ? 4.838 7.739 -6.743 1.00 94.44 208 PHE A N 1
ATOM 1697 C CA . PHE A 1 208 ? 4.665 9.167 -6.465 1.00 94.44 208 PHE A CA 1
ATOM 1698 C C . PHE A 1 208 ? 3.369 9.715 -7.063 1.00 94.44 208 PHE A C 1
ATOM 1700 O O . PHE A 1 208 ? 2.648 10.447 -6.394 1.00 94.44 208 PHE A O 1
ATOM 1707 N N . GLN A 1 209 ? 3.016 9.330 -8.295 1.00 93.69 209 GLN A N 1
ATOM 1708 C CA . GLN A 1 209 ? 1.748 9.762 -8.894 1.00 93.69 209 GLN A CA 1
ATOM 1709 C C . GLN A 1 209 ? 0.540 9.297 -8.076 1.00 93.69 209 GLN A C 1
ATOM 1711 O O . GLN A 1 209 ? -0.449 10.025 -7.962 1.00 93.69 209 GLN A O 1
ATOM 1716 N N . LYS A 1 210 ? 0.601 8.079 -7.526 1.00 94.69 210 LYS A N 1
ATOM 1717 C CA . LYS A 1 210 ? -0.446 7.565 -6.645 1.00 94.69 210 LYS A CA 1
ATOM 1718 C C . LYS A 1 210 ? -0.437 8.305 -5.309 1.00 94.69 210 LYS A C 1
ATOM 1720 O O . LYS A 1 210 ? -1.493 8.774 -4.902 1.00 94.69 210 LYS A O 1
ATOM 1725 N N . LEU A 1 211 ? 0.734 8.479 -4.691 1.00 94.88 211 LEU A N 1
ATOM 1726 C CA . LEU A 1 211 ? 0.905 9.232 -3.446 1.00 94.88 211 LEU A CA 1
ATOM 1727 C C . LEU A 1 211 ? 0.307 10.638 -3.556 1.00 94.88 211 LEU A C 1
ATOM 1729 O O . LEU A 1 211 ? -0.485 11.028 -2.711 1.00 94.88 211 LEU A O 1
ATOM 1733 N N . PHE A 1 212 ? 0.610 11.354 -4.638 1.00 93.06 212 PHE A N 1
ATOM 1734 C CA . PHE A 1 212 ? 0.107 12.702 -4.889 1.00 93.06 212 PHE A CA 1
ATOM 1735 C C . PHE A 1 212 ? -1.426 12.761 -4.965 1.00 93.06 212 PHE A C 1
ATOM 1737 O O . PHE A 1 212 ? -2.054 13.641 -4.381 1.00 93.06 212 PHE A O 1
ATOM 1744 N N . LYS A 1 213 ? -2.054 11.800 -5.656 1.00 93.25 213 LYS A N 1
ATOM 1745 C CA . LYS A 1 213 ? -3.523 11.704 -5.728 1.00 93.25 213 LYS A CA 1
ATOM 1746 C C . LYS A 1 213 ? -4.144 11.363 -4.373 1.00 93.25 213 LYS A C 1
ATOM 1748 O O . LYS A 1 213 ? -5.203 11.888 -4.041 1.00 93.25 213 LYS A O 1
ATOM 1753 N N . LEU A 1 214 ? -3.504 10.473 -3.614 1.00 93.19 214 LEU A N 1
ATOM 1754 C CA . LEU A 1 214 ? -3.949 10.092 -2.274 1.00 93.19 214 LEU A CA 1
ATOM 1755 C C . LEU A 1 214 ? -3.833 11.273 -1.306 1.00 93.19 214 LEU A C 1
ATOM 1757 O O . LEU A 1 214 ? -4.784 11.527 -0.576 1.00 93.19 214 LEU A O 1
ATOM 1761 N N . ASP A 1 215 ? -2.733 12.033 -1.353 1.00 91.88 215 ASP A N 1
ATOM 1762 C CA . ASP A 1 215 ? -2.559 13.264 -0.572 1.00 91.88 215 ASP A CA 1
ATOM 1763 C C . ASP A 1 215 ? -3.721 14.227 -0.818 1.00 91.88 215 ASP A C 1
ATOM 1765 O O . ASP A 1 215 ? -4.413 14.601 0.124 1.00 91.88 215 ASP A O 1
ATOM 1769 N N . GLN A 1 216 ? -4.016 14.535 -2.087 1.00 90.00 216 GLN A N 1
ATOM 1770 C CA . GLN A 1 216 ? -5.129 15.414 -2.460 1.00 90.00 216 GLN A CA 1
ATOM 1771 C C . GLN A 1 216 ? -6.473 14.942 -1.893 1.00 90.00 216 GLN A C 1
ATOM 1773 O O . GLN A 1 216 ? -7.232 15.754 -1.368 1.00 90.00 216 GLN A O 1
ATOM 1778 N N . ALA A 1 217 ? -6.757 13.638 -1.949 1.00 89.69 217 ALA A N 1
ATOM 1779 C CA . ALA A 1 217 ? -7.981 13.063 -1.391 1.00 89.69 217 ALA A CA 1
ATOM 1780 C C . ALA A 1 217 ? -8.036 13.121 0.150 1.00 89.69 217 ALA A C 1
ATOM 1782 O O . ALA A 1 217 ? -9.120 13.066 0.734 1.00 89.69 217 ALA A O 1
ATOM 1783 N N . LEU A 1 218 ? -6.881 13.228 0.813 1.00 88.69 218 LEU A N 1
ATOM 1784 C CA . LEU A 1 218 ? -6.740 13.232 2.268 1.00 88.69 218 LEU A CA 1
ATOM 1785 C C . LEU A 1 218 ? -6.573 14.636 2.876 1.00 88.69 218 LEU A C 1
ATOM 1787 O O . LEU A 1 218 ? -6.485 14.740 4.104 1.00 88.69 218 LEU A O 1
ATOM 1791 N N . ARG A 1 219 ? -6.534 15.707 2.073 1.00 82.56 219 ARG A N 1
ATOM 1792 C CA . ARG A 1 219 ? -6.408 17.098 2.563 1.00 82.56 219 ARG A CA 1
ATOM 1793 C C . ARG A 1 219 ? -7.606 17.558 3.382 1.00 82.56 219 ARG A C 1
ATOM 1795 O O . ARG A 1 219 ? -7.447 18.221 4.399 1.00 82.56 219 ARG A O 1
ATOM 1802 N N . ASP A 1 220 ? -8.804 17.095 3.028 1.00 77.50 220 ASP A N 1
ATOM 1803 C CA . ASP A 1 220 ? -10.051 17.371 3.763 1.00 77.50 220 ASP A CA 1
ATOM 1804 C C . ASP A 1 220 ? -10.104 16.733 5.171 1.00 77.50 220 ASP A C 1
ATOM 1806 O O . ASP A 1 220 ? -11.161 16.704 5.820 1.00 77.50 220 ASP A O 1
ATOM 1810 N N . LEU A 1 221 ? -8.999 16.125 5.604 1.00 77.62 221 LEU A N 1
ATOM 1811 C CA . LEU A 1 221 ? -8.812 15.460 6.889 1.00 77.62 221 LEU A CA 1
ATOM 1812 C C . LEU A 1 221 ? -7.647 16.059 7.682 1.00 77.62 221 LEU A C 1
ATOM 1814 O O . LEU A 1 221 ? -7.303 15.513 8.729 1.00 77.62 221 LEU A O 1
ATOM 1818 N N . ASP A 1 222 ? -7.033 17.140 7.196 1.00 70.50 222 ASP A N 1
ATOM 1819 C CA . ASP A 1 222 ? -6.003 17.882 7.920 1.00 70.50 222 ASP A CA 1
ATOM 1820 C C . ASP A 1 222 ? -6.649 18.682 9.059 1.00 70.50 222 ASP A C 1
ATOM 1822 O O . ASP A 1 222 ? -6.887 19.883 8.969 1.00 70.50 222 ASP A O 1
ATOM 1826 N N . GLY A 1 223 ? -6.990 17.974 10.135 1.00 69.88 223 GLY A N 1
ATOM 1827 C CA . GLY A 1 223 ? -7.347 18.549 11.426 1.00 69.88 223 GLY A CA 1
ATOM 1828 C C . GLY A 1 223 ? -6.173 18.460 12.407 1.00 69.88 223 GLY A C 1
ATOM 1829 O O . GLY A 1 223 ? -5.299 17.608 12.243 1.00 69.88 223 GLY A O 1
ATOM 1830 N N . PRO A 1 224 ? -6.148 19.291 13.464 1.00 72.12 224 PRO A N 1
ATOM 1831 C CA . PRO A 1 224 ? -5.095 19.255 14.483 1.00 72.12 224 PRO A CA 1
ATOM 1832 C C . PRO A 1 224 ? -5.078 17.942 15.281 1.00 72.12 224 PRO A C 1
ATOM 1834 O O . PRO A 1 224 ? -4.078 17.614 15.916 1.00 72.12 224 PRO A O 1
ATOM 1837 N N . PHE A 1 225 ? -6.202 17.220 15.304 1.00 80.44 225 PHE A N 1
ATOM 1838 C CA . PHE A 1 225 ? -6.335 15.911 15.927 1.00 80.44 225 PHE A CA 1
ATOM 1839 C C . PHE A 1 225 ? -7.570 15.161 15.405 1.00 80.44 225 PHE A C 1
ATOM 1841 O O . PHE A 1 225 ? -8.509 15.727 14.840 1.00 80.44 225 PHE A O 1
ATOM 1848 N N . PHE A 1 226 ? -7.581 13.867 15.687 1.00 86.69 226 PHE A N 1
ATOM 1849 C CA . PHE A 1 226 ? -8.674 12.934 15.513 1.00 86.69 226 PHE A CA 1
ATOM 1850 C C . PHE A 1 226 ? -9.157 12.476 16.887 1.00 86.69 226 PHE A C 1
ATOM 1852 O O . PHE A 1 226 ? -8.355 12.223 17.789 1.00 86.69 226 PHE A O 1
ATOM 1859 N N . LEU A 1 227 ? -10.467 12.346 17.048 1.00 83.88 227 LEU A N 1
ATOM 1860 C CA . LEU A 1 227 ? -11.064 11.655 18.186 1.00 83.88 227 LEU A CA 1
ATOM 1861 C C . LEU A 1 227 ? -11.577 10.309 17.695 1.00 83.88 227 LEU A C 1
ATOM 1863 O O . LEU A 1 227 ? -12.234 10.249 16.658 1.00 83.88 227 LEU A O 1
ATOM 1867 N N . VAL A 1 228 ? -11.265 9.239 18.419 1.00 86.62 228 VAL A N 1
ATOM 1868 C CA . VAL A 1 228 ? -11.670 7.875 18.061 1.00 86.62 228 VAL A CA 1
ATOM 1869 C C . VAL A 1 228 ? -12.391 7.219 19.226 1.00 86.62 228 VAL A C 1
ATOM 1871 O O . VAL A 1 228 ? -11.869 7.210 20.342 1.00 86.62 228 VAL A O 1
ATOM 1874 N N . GLY A 1 229 ? -13.560 6.642 18.963 1.00 83.88 229 GLY A N 1
ATOM 1875 C CA . GLY A 1 229 ? -14.319 5.863 19.939 1.00 83.88 229 GLY A CA 1
ATOM 1876 C C . GLY A 1 229 ? -15.820 6.105 19.860 1.00 83.88 229 GLY A C 1
ATOM 1877 O O . GLY A 1 229 ? -16.351 6.435 18.802 1.00 83.88 229 GLY A O 1
ATOM 1878 N N . ASP A 1 230 ? -16.488 5.955 20.998 1.00 76.88 230 ASP A N 1
ATOM 1879 C CA . ASP A 1 230 ? -17.912 6.256 21.152 1.00 76.88 230 ASP A CA 1
ATOM 1880 C C . ASP A 1 230 ? -18.101 7.661 21.731 1.00 76.88 230 ASP A C 1
ATOM 1882 O O . ASP A 1 230 ? -17.177 8.241 22.297 1.00 76.88 230 ASP A O 1
ATOM 1886 N N . GLU A 1 231 ? -19.325 8.195 21.684 1.00 69.69 231 GLU A N 1
ATOM 1887 C CA . GLU A 1 231 ? -19.658 9.529 22.224 1.00 69.69 231 GLU A CA 1
ATOM 1888 C C . GLU A 1 231 ? -19.316 9.699 23.718 1.00 69.69 231 GLU A C 1
ATOM 1890 O O . GLU A 1 231 ? -19.190 10.821 24.195 1.00 69.69 231 GLU A O 1
ATOM 1895 N N . LYS A 1 232 ? -19.127 8.594 24.455 1.00 70.94 232 LYS A N 1
ATOM 1896 C CA . LYS A 1 232 ? -18.768 8.595 25.883 1.00 70.94 232 LYS A CA 1
ATOM 1897 C C . LYS A 1 232 ? -17.280 8.363 26.165 1.00 70.94 232 LYS A C 1
ATOM 1899 O O . LYS A 1 232 ? -16.810 8.782 27.214 1.00 70.94 232 LYS A O 1
ATOM 1904 N N . ASN A 1 233 ? -16.55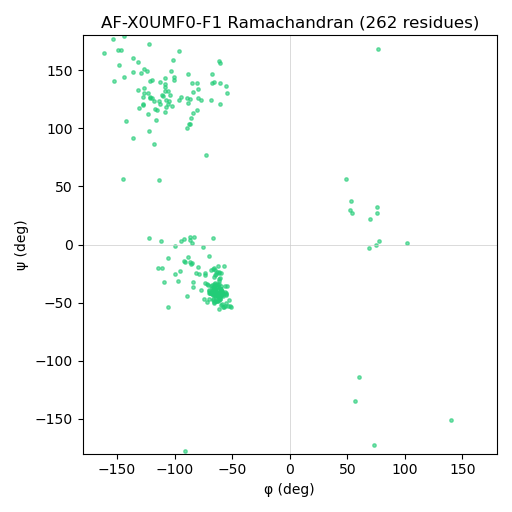2 7.697 25.265 1.00 81.31 233 ASN A N 1
ATOM 1905 C CA . ASN A 1 233 ? -15.158 7.288 25.462 1.00 81.31 233 ASN A CA 1
ATOM 1906 C C . ASN A 1 233 ? -14.357 7.583 24.192 1.00 81.31 233 ASN A C 1
ATOM 1908 O O . ASN A 1 233 ? -14.278 6.743 23.294 1.00 81.31 233 ASN A O 1
ATOM 1912 N N . GLN A 1 234 ? -13.761 8.772 24.131 1.00 85.94 234 GLN A N 1
ATOM 1913 C CA . GLN A 1 234 ? -12.979 9.230 22.986 1.00 85.94 234 GLN A CA 1
ATOM 1914 C C . GLN A 1 234 ? -11.488 9.253 23.319 1.00 85.94 234 GLN A C 1
ATOM 1916 O O . GLN A 1 234 ? -11.076 9.728 24.375 1.00 85.94 234 GLN A O 1
ATOM 1921 N N . THR A 1 235 ? -10.667 8.757 22.397 1.00 88.62 235 THR A N 1
ATOM 1922 C CA . THR A 1 235 ? -9.205 8.863 22.460 1.00 88.62 235 THR A CA 1
ATOM 1923 C C . THR A 1 235 ? -8.734 9.923 21.476 1.00 88.62 235 THR A C 1
ATOM 1925 O O . THR A 1 235 ? -9.105 9.873 20.304 1.00 88.62 235 THR A O 1
ATOM 1928 N N . LYS A 1 236 ? -7.911 10.867 21.944 1.00 91.44 236 LYS A N 1
ATOM 1929 C CA . LYS A 1 236 ? -7.306 11.905 21.103 1.00 91.44 236 LYS A CA 1
ATOM 1930 C C . LYS A 1 236 ? -6.043 11.385 20.422 1.00 91.44 236 LYS A C 1
ATOM 1932 O O . LYS A 1 236 ? -5.170 10.824 21.078 1.00 91.44 236 LYS A O 1
ATOM 1937 N N . ILE A 1 237 ? -5.948 11.606 19.116 1.00 91.31 237 ILE A N 1
ATOM 1938 C CA . ILE A 1 237 ? -4.835 11.197 18.259 1.00 91.31 237 ILE A CA 1
ATOM 1939 C C . ILE A 1 237 ? -4.413 12.387 17.405 1.00 91.31 237 ILE A C 1
ATOM 1941 O O . ILE A 1 237 ? -5.257 13.050 16.827 1.00 91.31 237 ILE A O 1
ATOM 1945 N N . GLU A 1 238 ? -3.121 12.672 17.308 1.00 88.00 238 GLU A N 1
ATOM 1946 C CA . GLU A 1 238 ? -2.643 13.926 16.701 1.00 88.00 238 GLU A CA 1
ATOM 1947 C C . GLU A 1 238 ? -2.265 13.801 15.224 1.00 88.00 238 GLU A C 1
ATOM 1949 O O . GLU A 1 238 ? -2.260 14.798 14.515 1.00 88.00 238 GLU A O 1
ATOM 1954 N N . THR A 1 239 ? -1.946 12.596 14.742 1.00 88.69 239 THR A N 1
ATOM 1955 C CA . THR A 1 239 ? -1.445 12.406 13.373 1.00 88.69 239 THR A CA 1
ATOM 1956 C C . THR A 1 239 ? -2.169 11.281 12.644 1.00 88.69 239 THR A C 1
ATOM 1958 O O . THR A 1 239 ? -2.739 10.378 13.266 1.00 88.69 239 THR A O 1
ATOM 1961 N N . LYS A 1 240 ? -2.143 11.337 11.307 1.00 89.38 240 LYS A N 1
ATOM 1962 C CA . LYS A 1 240 ? -2.748 10.325 10.429 1.00 89.38 240 LYS A CA 1
ATOM 1963 C C . LYS A 1 240 ? -2.076 8.956 10.613 1.00 89.38 240 LYS A C 1
ATOM 1965 O O . LYS A 1 240 ? -2.764 7.941 10.611 1.00 89.38 240 LYS A O 1
ATOM 1970 N N . GLU A 1 241 ? -0.763 8.930 10.844 1.00 88.25 241 GLU A N 1
ATOM 1971 C CA . GLU A 1 241 ? 0.030 7.719 11.107 1.00 88.25 241 GLU A CA 1
ATOM 1972 C C . GLU A 1 241 ? -0.473 7.037 12.380 1.00 88.25 241 GLU A C 1
ATOM 1974 O O . GLU A 1 241 ? -0.913 5.888 12.350 1.00 88.25 241 GLU A O 1
ATOM 1979 N N . LYS A 1 242 ? -0.508 7.789 13.491 1.00 90.31 242 LYS A N 1
ATOM 1980 C CA . LYS A 1 242 ? -0.980 7.284 14.785 1.00 90.31 242 LYS A CA 1
ATOM 1981 C C . LYS A 1 242 ? -2.445 6.853 14.729 1.00 90.31 242 LYS A C 1
ATOM 1983 O O . LYS A 1 242 ? -2.837 5.940 15.449 1.00 90.31 242 LYS A O 1
ATOM 1988 N N . LEU A 1 243 ? -3.263 7.499 13.893 1.00 90.56 243 LEU A N 1
ATOM 1989 C CA . LEU A 1 243 ? -4.663 7.122 13.694 1.00 90.56 243 LEU A CA 1
ATOM 1990 C C . LEU A 1 243 ? -4.767 5.730 13.071 1.00 90.56 243 LEU A C 1
ATOM 1992 O O . LEU A 1 243 ? -5.521 4.895 13.571 1.00 90.56 243 LEU A O 1
ATOM 1996 N N . VAL A 1 244 ? -4.005 5.478 12.005 1.00 89.56 244 VAL A N 1
ATOM 1997 C CA . VAL A 1 244 ? -3.969 4.168 11.347 1.00 89.56 244 VAL A CA 1
ATOM 1998 C C . VAL A 1 244 ? -3.438 3.106 12.302 1.00 89.56 244 VAL A C 1
ATOM 2000 O O . VAL A 1 244 ? -4.095 2.081 12.469 1.00 89.56 244 VAL A O 1
ATOM 2003 N N . GLU A 1 245 ? -2.313 3.360 12.974 1.00 89.88 245 GLU A N 1
ATOM 2004 C CA . GLU A 1 245 ? -1.732 2.435 13.956 1.00 89.88 245 GLU A CA 1
ATOM 2005 C C . GLU A 1 245 ? -2.742 2.073 15.051 1.00 89.88 245 GLU A C 1
ATOM 2007 O O . GLU A 1 245 ? -3.024 0.897 15.281 1.00 89.88 245 GLU A O 1
ATOM 2012 N N . TYR A 1 246 ? -3.375 3.078 15.661 1.00 90.81 246 TYR A N 1
ATOM 2013 C CA . TYR A 1 246 ? -4.361 2.878 16.719 1.00 90.81 246 TYR A CA 1
ATOM 2014 C C . TYR A 1 246 ? -5.572 2.055 16.259 1.00 90.81 246 TYR A C 1
ATOM 2016 O O . TYR A 1 246 ? -6.035 1.161 16.975 1.00 90.81 246 TYR A O 1
ATOM 2024 N N . LEU A 1 247 ? -6.105 2.353 15.071 1.00 89.31 247 LEU A N 1
ATOM 2025 C CA . LEU A 1 247 ? -7.267 1.660 14.516 1.00 89.31 247 LEU A CA 1
ATOM 2026 C C . LEU A 1 247 ? -6.927 0.215 14.128 1.00 89.31 247 LEU A C 1
ATOM 2028 O O . LEU A 1 247 ? -7.697 -0.695 14.437 1.00 89.31 247 LEU A O 1
ATOM 2032 N N . VAL A 1 248 ? -5.761 -0.019 13.521 1.00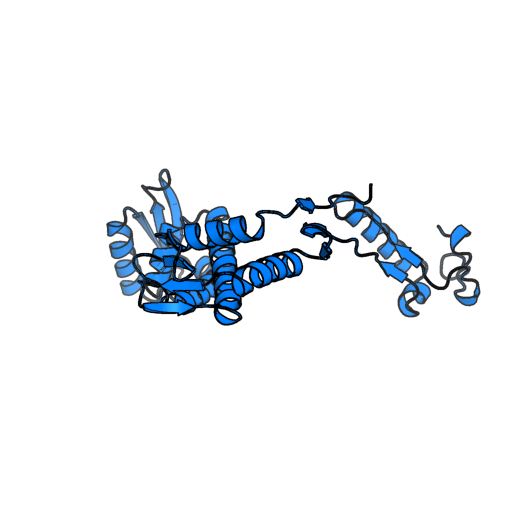 86.94 248 VAL A N 1
ATOM 2033 C CA . VAL A 1 248 ? -5.275 -1.366 13.188 1.00 86.94 248 VAL A CA 1
ATOM 2034 C C . VAL A 1 248 ? -5.031 -2.187 14.454 1.00 86.94 248 VAL A C 1
ATOM 2036 O O . VAL A 1 248 ? -5.450 -3.344 14.522 1.00 86.94 248 VAL A O 1
ATOM 2039 N N . ASP A 1 249 ? -4.434 -1.604 15.492 1.00 88.94 249 ASP A N 1
ATOM 2040 C CA . ASP A 1 249 ? -4.230 -2.288 16.770 1.00 88.94 249 ASP A CA 1
ATOM 2041 C C . ASP A 1 249 ? -5.557 -2.643 17.438 1.00 88.94 249 ASP A C 1
ATOM 2043 O O . ASP A 1 249 ? -5.733 -3.763 17.926 1.00 88.94 249 ASP A O 1
ATOM 2047 N N . LYS A 1 250 ? -6.540 -1.737 17.405 1.00 88.25 250 LYS A N 1
ATOM 2048 C CA . LYS A 1 250 ? -7.908 -2.045 17.840 1.00 88.25 250 LYS A CA 1
ATOM 2049 C C . LYS A 1 250 ? -8.536 -3.187 17.039 1.00 88.25 250 LYS A C 1
ATOM 2051 O O . LYS A 1 250 ? -9.202 -4.025 17.643 1.00 88.25 250 LYS A O 1
ATOM 2056 N N . ALA A 1 251 ? -8.307 -3.257 15.726 1.00 86.06 251 ALA A N 1
ATOM 2057 C CA . ALA A 1 251 ? -8.786 -4.356 14.880 1.00 86.06 251 ALA A CA 1
ATOM 2058 C C . ALA A 1 251 ? -8.257 -5.716 15.357 1.00 86.06 251 ALA A C 1
ATOM 2060 O O . ALA A 1 251 ? -8.992 -6.709 15.401 1.00 86.06 251 ALA A O 1
ATOM 2061 N N . ARG A 1 252 ? -6.967 -5.734 15.713 1.00 86.25 252 ARG A N 1
ATOM 2062 C CA . ARG A 1 252 ? -6.216 -6.929 16.108 1.00 86.25 252 ARG A CA 1
ATOM 2063 C C . ARG A 1 252 ? -6.490 -7.355 17.547 1.00 86.25 252 ARG A C 1
ATOM 2065 O O . ARG A 1 252 ? -6.355 -8.540 17.857 1.00 86.25 252 ARG A O 1
ATOM 2072 N N . LYS A 1 253 ? -6.896 -6.438 18.432 1.00 86.81 253 LYS A N 1
ATOM 2073 C CA . LYS A 1 253 ? -7.249 -6.776 19.821 1.00 86.81 253 LYS A CA 1
ATOM 2074 C C . LYS A 1 253 ? -8.317 -7.873 19.864 1.00 86.81 253 LYS A C 1
ATOM 2076 O O . LYS A 1 253 ? -9.351 -7.797 19.202 1.00 86.81 253 LYS A O 1
ATOM 2081 N N . GLY A 1 254 ? -8.046 -8.903 20.666 1.00 81.44 254 GLY A N 1
ATOM 2082 C CA . GLY A 1 254 ? -8.921 -10.069 20.816 1.00 81.44 254 GLY A CA 1
ATOM 2083 C C . GLY A 1 254 ? -8.854 -11.082 19.668 1.00 81.44 254 GLY A C 1
ATOM 2084 O O . GLY A 1 254 ? -9.578 -12.071 19.717 1.00 81.44 254 GLY A O 1
ATOM 2085 N N . THR A 1 255 ? -7.988 -10.875 18.667 1.00 86.75 255 THR A N 1
ATOM 2086 C CA . THR A 1 255 ? -7.777 -11.833 17.570 1.00 86.75 255 THR A CA 1
ATOM 2087 C C . THR A 1 255 ? -6.432 -12.530 17.683 1.00 86.75 255 THR A C 1
ATOM 2089 O O . THR A 1 255 ? -5.432 -11.922 18.064 1.00 86.75 255 THR A O 1
ATOM 2092 N N . VAL A 1 256 ? -6.402 -13.810 17.320 1.00 87.00 256 VAL A N 1
ATOM 2093 C CA . VAL A 1 256 ? -5.160 -14.559 17.121 1.00 87.00 256 VAL A CA 1
ATOM 2094 C C . VAL A 1 256 ? -4.914 -14.652 15.625 1.00 87.00 256 VAL A C 1
ATOM 2096 O O . VAL A 1 256 ? -5.738 -15.204 14.897 1.00 87.00 256 VAL A O 1
ATOM 2099 N N . ILE A 1 257 ? -3.790 -14.102 15.168 1.00 88.75 257 ILE A N 1
ATOM 2100 C CA . ILE A 1 257 ? -3.409 -14.080 13.754 1.00 88.75 257 ILE A CA 1
ATOM 2101 C C . ILE A 1 257 ? -2.221 -15.013 13.550 1.00 88.75 257 ILE A C 1
ATOM 2103 O O . ILE A 1 257 ? -1.194 -14.884 14.214 1.00 88.75 257 ILE A O 1
ATOM 2107 N N . GLN A 1 258 ? -2.350 -15.926 12.593 1.00 89.25 258 GLN A N 1
ATOM 2108 C CA . GLN A 1 258 ? -1.278 -16.796 12.137 1.00 89.25 258 GLN A CA 1
ATOM 2109 C C . GLN A 1 258 ? -1.048 -16.569 10.645 1.00 89.25 258 GLN A C 1
ATOM 2111 O O . GLN A 1 258 ? -1.977 -16.663 9.845 1.00 89.25 258 GLN A O 1
ATOM 2116 N N . ARG A 1 259 ? 0.200 -16.281 10.269 1.00 89.31 259 ARG A N 1
ATOM 2117 C CA . ARG A 1 259 ? 0.632 -16.217 8.869 1.00 89.31 259 ARG A CA 1
ATOM 2118 C C . ARG A 1 259 ? 1.262 -17.549 8.484 1.00 89.31 259 ARG A C 1
ATOM 2120 O O . ARG A 1 259 ? 2.218 -17.975 9.132 1.00 89.31 259 ARG A O 1
ATOM 2127 N N . TYR A 1 260 ? 0.753 -18.173 7.432 1.00 87.19 260 TYR A N 1
ATOM 2128 C CA . TYR A 1 260 ? 1.346 -19.382 6.875 1.00 87.19 260 TYR A CA 1
ATOM 2129 C C . TYR A 1 260 ? 2.548 -19.017 6.005 1.00 87.19 260 TYR A C 1
ATOM 2131 O O . TYR A 1 260 ? 2.494 -18.077 5.212 1.00 87.19 260 TYR A O 1
ATOM 2139 N N . LYS A 1 261 ? 3.653 -19.739 6.197 1.00 80.38 261 LYS A N 1
ATOM 2140 C CA . LYS A 1 261 ? 4.887 -19.590 5.406 1.00 80.38 261 LYS A CA 1
ATOM 2141 C C . LYS A 1 261 ? 5.202 -20.829 4.566 1.00 80.38 261 LYS A C 1
ATOM 2143 O O . LYS A 1 261 ? 5.918 -20.710 3.584 1.00 80.38 261 LYS A O 1
ATOM 2148 N N . GLY A 1 262 ? 4.629 -21.968 4.934 1.00 80.88 262 GLY A N 1
ATOM 2149 C CA . GLY A 1 262 ? 4.699 -23.234 4.221 1.00 80.88 262 GLY A CA 1
ATOM 2150 C C . GLY A 1 262 ? 3.463 -24.069 4.547 1.00 80.88 262 GLY A C 1
ATOM 2151 O O . GLY A 1 262 ? 2.606 -23.644 5.327 1.00 80.88 262 GLY A O 1
ATOM 2152 N N . LEU A 1 263 ? 3.368 -25.225 3.908 1.00 80.94 263 LEU A N 1
ATOM 2153 C CA . LEU A 1 263 ? 2.284 -26.193 4.029 1.00 80.94 263 LEU A CA 1
ATOM 2154 C C . LEU A 1 263 ? 2.409 -27.069 5.287 1.00 80.94 263 LEU A C 1
ATOM 2156 O O . LEU A 1 263 ? 1.421 -27.693 5.672 1.00 80.94 263 LEU A O 1
ATOM 2160 N N . GLY A 1 264 ? 3.609 -27.138 5.876 1.00 74.56 264 GLY A N 1
ATOM 2161 C CA . GLY A 1 264 ? 3.929 -27.911 7.084 1.00 74.56 264 GLY A CA 1
ATOM 2162 C C . GLY A 1 264 ? 3.629 -27.210 8.404 1.00 74.56 264 GLY A C 1
ATOM 2163 O O . GLY A 1 264 ? 3.457 -25.968 8.418 1.00 74.56 264 GLY A O 1
#

Mean predicted aligned error: 8.59 Å

Nearest PDB structures (foldseek):
  9gbv-assembly1_D  TM=7.125E-01  e=1.166E-20  Escherichia coli
  4tma-assembly1_B  TM=7.117E-01  e=4.924E-20  Escherichia coli str. K-12 substr. MC4100
  8qqs-assembly1_B  TM=7.255E-01  e=1.958E-19  Escherichia coli
  8qqs-assembly1_D  TM=7.126E-01  e=8.450E-20  Escherichia coli
  4tma-assembly2_F  TM=6.911E-01  e=7.494E-20  Escherichia coli str. K-12 substr. MC4100

Organism: NCBI:txid412755

Sequence (264 aa):
IISALGAGIGQEEYDLSKLRYDKVIIMTDADVDGSHIRTLLLTFFYRQMPDLVEAGHLYVAKPPLYRMKDGTSEVFFHNEDSYNSYLMDKVSAKETVWVDGQKKISGKKLHSLLYTLLDYFDKMNSLTRKGYSSRFLDLLCKKEVNKNQIKNKELVISLSKELEKDAFITEEIKFDEEHNRYELLLRDQKNNGAFCTFNWDLLTSPDFQKLFKLDQALRDLDGPFFLVGDEKNQTKIETKEKLVEYLVDKARKGTVIQRYKGLG

Secondary structure (DSSP, 8-state):
-HHHH-S-SHHHH--GGG-S-S-EEE---SSHHHHHHHHHHHHHHHHH-HHHHHTT-EEE----SEEEEETTEEEEESSHHHHHHHHHHHHHTT-EEEETTTEEEEHHHHHHHHHHHHHHHHHHHHHHHTT--HHHHHHHHHTT--TTGGG-HHHHHHHHHHHHHTTEEEEEEEEETTTTEEEEEEEETTTTTEEEEE-HHHHHSHHHHHHHHHHHHHGGG--S-EEEEETTEEEEE-SHHHHHHHHHHHHHTTEEEEE--S--

InterPro domains:
  IPR006171 TOPRIM domain [PF01751] (3-62)
  IPR006171 TOPRIM domain [PS50880] (1-64)
  IPR013759 DNA topoisomerase, type IIA, subunit B, C-terminal [G3DSA:3.40.50.670] (1-110)
  IPR013760 DNA topoisomerase, type IIA-like domain superfamily [SSF56719] (1-264)

pLDDT: mean 88.53, std 5.09, range [69.69, 95.12]

Solvent-accessible surface area (backbone atoms only — not comparable to full-atom values): 14662 Å² total; per-residue (Å²): 106,59,82,72,40,50,22,52,56,38,95,87,56,46,39,76,90,50,44,72,55,78,69,43,72,51,75,62,40,85,42,72,68,25,50,50,54,51,49,52,52,52,51,49,38,58,74,41,41,43,64,48,55,74,73,63,25,61,45,72,62,78,68,58,37,33,39,40,34,49,82,90,48,74,49,76,22,70,47,68,66,62,44,51,51,51,41,36,49,61,30,19,74,73,40,32,39,21,42,61,81,69,51,78,39,43,39,72,61,31,31,57,46,52,54,49,51,51,54,34,51,52,32,48,53,54,44,37,75,73,55,41,54,66,70,58,54,50,50,42,50,75,67,66,68,52,82,67,41,38,58,36,69,68,53,45,53,52,50,49,59,57,42,39,78,74,46,35,42,81,77,44,79,46,75,42,76,93,76,60,34,42,33,39,37,29,29,30,60,87,58,86,52,41,67,39,70,52,38,66,66,55,62,64,30,71,50,47,50,49,33,45,54,40,48,65,74,47,53,92,62,78,40,83,30,36,37,40,40,51,102,88,54,68,46,83,34,64,46,72,66,58,44,51,53,52,48,53,51,58,43,47,58,81,45,51,77,46,74,55,70,50,89,123

=== Feature glossary ===
The record interleaves many kinds of information about one protein. Here is each kind framed as the question it answers.

Q: What known structures does this most resemble?
A: Structural nearest neighbors (via Foldseek easy-search vs the PDB). Reported per hit: target PDB id, E-value, and alignment TM-score. A TM-score above ~0.5 is the conventional threshold for 'same fold'.

Q: Where is each backbone atom in 3D?
A: The mmCIF table is the protein's shape written out atom by atom. For each backbone N, Cα, C, and carbonyl O, it records an (x, y, z) coordinate triple in Å plus the residue type, chain letter, and residue number.

Q: What are the backbone torsion angles?
A: The φ/ψ torsion pair specifies the backbone conformation at each residue. φ rotates about the N–Cα bond, ψ about the Cα–C bond. Steric clashes forbid most of the (φ, ψ) plane — the allowed regions (α-helix basin, β-sheet basin, left-handed helix) are the Ramachandran-allowed regions.

Q: Which residues are buried vs exposed?
A: Solvent-accessible surface area (SASA) is the area in Å² traced out by the centre of a 1.4 Å probe sphere (a water molecule) rolled over the protein's van der Waals surface (Shrake–Rupley / Lee–Richards construction). Buried residues have near-zero SASA; fully exposed residues can exceed 200 Å². The total SASA scales roughly with the number of surface residues.

Q: How confident is the AlphaFold model at each residue?
A: pLDDT is the predicted lDDT-Cα score: AlphaFold's confidence that the local environment of each residue (all inter-atomic distances within 15 Å) is correctly placed. It is a per-residue number between 0 and 100, with higher meaning more reliable.

Q: What does the local fold look like, residue by residue?
A: 3Di is Foldseek's structural alphabet. Each residue is assigned one of twenty discrete states based on how its Cα sits relative to its spatial (not sequential) neighbors. Aligning 3Di strings finds structural homologs roughly as well as full 3D superposition, but orders of magnitude faster.

Q: How big and how compact is the whole molecule?
A: Radius of gyration (Rg) is the root-mean-square distance of Cα atoms from their centroid — a single number for overall size and compactness. A globular domain of N residues has Rg ≈ 2.2·N^0.38 Å; an extended or disordered chain has a much larger Rg. The Cα contact count is the number of residue pairs whose Cα atoms are within 8 Å and are more than four positions apart in sequence — a standard proxy for tertiary packing density. The bounding box is the smallest axis-aligned box enclosing all Cα atoms.

Q: Which residues are in helices, strands, or loops?
A: DSSP 8-state secondary structure assigns each residue one of H (α-helix), G (3₁₀-helix), I (π-helix), E (extended β-strand), B (isolated β-bridge), T (hydrogen-bonded turn), S (bend), or '-' (coil). The assignment is computed from backbone hydrogen-bond geometry via the Kabsch–Sander algorithm.

Q: How mobile is each atom in the crystal?
A: Crystallographic B-factors measure how much each atom's electron density is smeared out, in Å². They rise in mobile loops and surface residues and fall in the buried interior. In AlphaFold models this column is repurposed to hold pLDDT instead.

Q: What if only a Cα trace is available?
A: P-SEA three-state annotation labels each residue as helix, strand, or coil based purely on the geometry of the Cα trace. It serves as a fallback when the full backbone (and thus DSSP) is unavailable.

Q: What family and function is it annotated with?
A: Database cross-references. InterPro integrates a dozen domain/family signature databases into unified entries with residue-range hits. GO terms attach function/process/location labels with evidence codes. CATH codes position the fold in a four-level structural taxonomy. Organism is the NCBI-taxonomy species name.

Q: Are the domains correctly placed relative to each other?
A: Predicted Aligned Error (PAE) is an AlphaFold confidence matrix: entry (i, j) is the expected error in the position of residue j, in ångströms, when the prediction is superimposed on the true structure at residue i. Low PAE within a block of residues means that block is internally rigid and well-predicted; high PAE between two blocks means their relative placement is uncertain even if each block individually is confident.

Q: What do the diagnostic plots show?
A: Three diagnostic plots accompany the record. The Cα contact map visualizes the tertiary structure as a 2D adjacency matrix (8 Å cutoff, sequence-local contacts suppressed). The Ramachandran plot shows the distribution of backbone (φ, ψ) torsions, with points in the α and β basins reflecting secondary structure content. The PAE plot shows AlphaFold's inter-residue confidence as a color matrix.

Q: What is the amino-acid chain?
A: Primary structure: the covalent order of the twenty standard amino acids along the backbone. Two proteins with the same sequence will (almost always) fold to the same structure; two with 30% identity often share a fold but not the details.

Q: What do the rendered images show?
A: The six renders are orthographic views along the three Cartesian axes in both directions. Representation (cartoon, sticks, or surface) and color scheme (sequence-rainbow or by-chain) vary across proteins so the training set covers all the common visualization conventions.